Protein AF-0000000068965650 (afdb_homodimer)

Secondary structure (DSSP, 8-state):
----------------EEEEETTT--EEEEGGGEEEEETTTTEEEES--SSEEE-SS-EE--SSTTTT-EEEEEEETTT--EEEEEEEE--GGGGGGBTSEEEETTTEEEEETT-SS-------TT---HHHHHHHHHHHHHHHHHHHHHHHHHHHHHHHHHHTTTTGGG-/----------------EEEEETTT--EEEEGGGEEEEETTTTEEEES--SSEEE-SS-EE--SGGGTT-EEEEEEETTT--EEEEEEEE--GGGGGGBTSEEEETTTEEEEETT--S-------TT---HHHHHHHHHHHHHHHHHHHHHHHHHHHHHHHHHHTTTTSS--

InterPro domains:
  IPR004910 Yippee/Mis18/Cereblon [PF03226] (17-119)
  IPR034752 Mis18 domain [PS51793] (16-113)

Sequence (342 aa):
MGADADGTAEQGADPVVVLSCGQCRAIVADTTSLVGADDRFGLITVRSAVGVAVGAEPQLSSVGYDAISTYQVVACAACNNVIGRQYISTPPHLDLARGMYTFSTKAIQTYTTGSGTPSAPASCRGLLSLGEIREQYERISEIVMILAERIDAVESVVARASDGRGSKTRRMGADADGTAEQGADPVVVLSCGQCRAIVADTTSLVGADDRFGLITVRSAVGVAVGAEPQLSSVGYDAISTYQVVACAACNNVIGRQYISTPPHLDLARGMYTFSTKAIQTYTTGSGTPSAPASCRGLLSLGEIREQYERISEIVMILAERIDAVESVVARASDGRGSKTRR

Solvent-accessible surface area (backbone atoms only — not comparable to full-atom values): 18549 Å² total; per-residue (Å²): 134,77,78,71,72,72,71,72,68,73,81,68,78,78,67,50,39,36,33,17,37,39,58,63,32,48,62,30,37,38,46,75,38,54,73,46,73,39,79,90,78,35,38,40,27,21,67,52,62,17,60,63,40,70,47,88,63,76,40,76,34,81,65,74,96,51,43,77,14,31,27,20,47,24,20,34,58,88,75,60,48,72,30,35,36,32,30,73,44,61,52,80,95,42,52,84,45,48,74,20,43,34,33,33,56,89,36,33,40,60,35,48,54,74,61,59,53,61,48,78,72,63,66,56,65,55,48,51,46,64,66,51,48,47,53,51,47,51,52,48,48,49,50,52,49,52,43,47,52,46,27,51,55,10,42,55,33,30,55,57,35,57,60,63,64,65,65,64,67,78,111,135,75,76,71,72,71,69,71,65,72,82,67,78,79,66,50,36,35,32,18,37,42,61,61,31,48,62,31,37,39,48,74,40,55,74,45,72,40,80,91,78,35,37,40,28,20,66,51,60,17,61,62,40,71,46,90,62,75,41,76,35,82,63,73,95,52,42,79,14,31,27,20,47,23,20,34,59,88,74,59,48,72,30,34,35,31,30,74,43,60,50,78,96,41,52,84,45,47,75,17,43,33,32,33,55,89,35,35,41,64,38,50,56,75,59,57,56,59,51,78,70,66,66,59,64,72,50,49,48,53,65,52,48,47,53,50,46,50,52,48,48,49,50,49,48,51,43,47,50,51,18,50,54,21,36,53,43,18,54,56,35,57,60,62,64,64,67,66,68,79,109

Nearest PDB structures (foldseek):
  5hj0-assembly1_A  TM=9.306E-01  e=1.406E-09  Schizosaccharomyces pombe
  7sfz-assembly2_C  TM=9.104E-01  e=3.287E-09  Homo sapiens
  7sfz-assembly2_D  TM=9.170E-01  e=3.750E-08  Homo sapiens
  7sfz-assembly3_E  TM=9.044E-01  e=1.099E-07  Homo sapiens
  7sfz-assembly1_B  TM=8.737E-01  e=7.827E-08  Homo sapiens

Radius of gyration: 30.87 Å; Cα contacts (8 Å, |Δi|>4): 639; chains: 2; bounding box: 70×121×66 Å

pLDDT: mean 76.78, std 22.33, range [26.42, 98.25]

Organism: Plasmodiophora brassicae (NCBI:txid37360)

Foldseek 3Di:
DPPPPVVVVVPPPFFKKWKAFLQPRHTWDICVQWLDADPVQQKTWGADTPQKDWAPDWDADCDDPFHRWIWTFIARNVPRHTFFTATCGTDPVCVSRHRITMGGNVGIAMDTPPPPDGDPNSPSPPDQDPVRVVVVVVVVVVVVVVVVVVVVVVVVVVVVVVVVVPPPPPD/DPPPCPVVVVPPPFFKKWKAFLQPRHTWDICVQWLDADPVQQKTWGADTPQKDWAPDWDADCDDDFHRWIWTFIARNVPRHGFFTATCGTDPVCVSRHRITMGGNVGIAMDTPPPPDGDPNSPSPPDQPPVRVVVVVVVVVVVVVVVVVVVVVVVVVVVVVVVVVPVPPVD

Structure (mmCIF, N/CA/C/O backbone):
data_AF-0000000068965650-model_v1
#
loop_
_entity.id
_entity.type
_entity.pdbx_description
1 polymer 'Mis18 domain-containing protein'
#
loop_
_atom_site.group_PDB
_atom_site.id
_atom_site.type_symbol
_atom_site.label_atom_id
_atom_site.label_alt_id
_atom_site.label_comp_id
_atom_site.label_asym_id
_atom_site.label_entity_id
_atom_site.label_seq_id
_atom_site.pdbx_PDB_ins_code
_atom_site.Cartn_x
_atom_site.Cartn_y
_atom_site.Cartn_z
_atom_site.occupancy
_atom_site.B_iso_or_equiv
_atom_site.auth_seq_id
_atom_site.auth_comp_id
_atom_site.auth_asym_id
_atom_site.auth_atom_id
_atom_site.pdbx_PDB_model_num
ATOM 1 N N . MET A 1 1 ? -22.281 -36.688 -3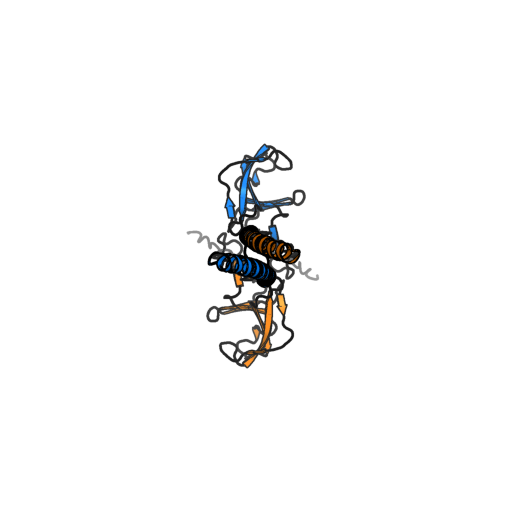6.781 1 26.52 1 MET A N 1
ATOM 2 C CA . MET A 1 1 ? -22.812 -36.375 -35.438 1 26.52 1 MET A CA 1
ATOM 3 C C . MET A 1 1 ? -21.734 -35.719 -34.594 1 26.52 1 MET A C 1
ATOM 5 O O . MET A 1 1 ? -20.797 -36.375 -34.156 1 26.52 1 MET A O 1
ATOM 9 N N . GLY A 1 2 ? -21.312 -34.594 -35.062 1 26.42 2 GLY A N 1
ATOM 10 C CA . GLY A 1 2 ? -20.188 -33.812 -34.562 1 26.42 2 GLY A CA 1
ATOM 11 C C . GLY A 1 2 ? -20.312 -33.406 -33.094 1 26.42 2 GLY A C 1
ATOM 12 O O . GLY A 1 2 ? -21.359 -32.938 -32.688 1 26.42 2 GLY A O 1
ATOM 13 N N . ALA A 1 3 ? -19.656 -34.188 -32.219 1 31.53 3 ALA A N 1
ATOM 14 C CA . ALA A 1 3 ? -19.625 -33.969 -30.781 1 31.53 3 ALA A CA 1
ATOM 15 C C . ALA A 1 3 ? -19.406 -32.5 -30.469 1 31.53 3 ALA A C 1
ATOM 17 O O . ALA A 1 3 ? -18.438 -31.891 -30.938 1 31.53 3 ALA A O 1
ATOM 18 N N . ASP A 1 4 ? -20.5 -31.719 -30.375 1 31.72 4 ASP A N 1
ATOM 19 C CA . ASP A 1 4 ? -20.531 -30.359 -29.812 1 31.72 4 ASP A CA 1
ATOM 20 C C . ASP A 1 4 ? -19.688 -30.266 -28.547 1 31.72 4 ASP A C 1
ATOM 22 O O . ASP A 1 4 ? -19.922 -31 -27.594 1 31.72 4 ASP A O 1
ATOM 26 N N . ALA A 1 5 ? -18.375 -30.25 -28.719 1 32.34 5 ALA A N 1
ATOM 27 C CA . ALA A 1 5 ? -17.5 -29.984 -27.594 1 32.34 5 ALA A CA 1
ATOM 28 C C . ALA A 1 5 ? -18.094 -28.938 -26.656 1 32.34 5 ALA A C 1
ATOM 30 O O . ALA A 1 5 ? -18.312 -27.781 -27.062 1 32.34 5 ALA A O 1
ATOM 31 N N . ASP A 1 6 ? -19.219 -29.328 -25.984 1 34.59 6 ASP A N 1
ATOM 32 C CA . ASP A 1 6 ? -19.703 -28.562 -24.844 1 34.59 6 ASP A CA 1
ATOM 33 C C . ASP A 1 6 ? -18.531 -27.938 -24.078 1 34.59 6 ASP A C 1
ATOM 35 O O . ASP A 1 6 ? -17.734 -28.641 -23.469 1 34.59 6 ASP A O 1
ATOM 39 N N . GLY A 1 7 ? -17.703 -27.141 -24.812 1 34.47 7 GLY A N 1
ATOM 40 C CA . GLY A 1 7 ? -16.688 -26.375 -24.109 1 34.47 7 GLY A CA 1
ATOM 41 C C . GLY A 1 7 ? -17.156 -25.891 -22.75 1 34.47 7 GLY A C 1
ATOM 42 O O . GLY A 1 7 ? -17.984 -24.969 -22.656 1 34.47 7 GLY A O 1
ATOM 43 N N . THR A 1 8 ? -17.609 -26.828 -21.859 1 34.97 8 THR A N 1
ATOM 44 C CA . THR A 1 8 ? -17.828 -26.484 -20.469 1 34.97 8 THR A CA 1
ATOM 45 C C . THR A 1 8 ? -16.891 -25.375 -20.016 1 34.97 8 THR A C 1
ATOM 47 O O . THR A 1 8 ? -15.664 -25.562 -19.984 1 34.97 8 THR A O 1
ATOM 50 N N . ALA A 1 9 ? -17.094 -24.156 -20.547 1 34.62 9 ALA A N 1
ATOM 51 C CA . ALA A 1 9 ? -16.438 -22.984 -19.984 1 34.62 9 ALA A CA 1
ATOM 52 C C . ALA A 1 9 ? -16.234 -23.125 -18.484 1 34.62 9 ALA A C 1
ATOM 54 O O . ALA A 1 9 ? -17.203 -23.359 -17.75 1 34.62 9 ALA A O 1
ATOM 55 N N . GLU A 1 10 ? -15.383 -23.891 -17.984 1 39.16 10 GLU A N 1
ATOM 56 C CA . GLU A 1 10 ? -15.023 -23.938 -16.578 1 39.16 10 GLU A CA 1
ATOM 57 C C . GLU A 1 10 ? -15.375 -22.625 -15.875 1 39.16 10 GLU A C 1
ATOM 59 O O . GLU A 1 10 ? -15.008 -21.547 -16.359 1 39.16 10 GLU A O 1
ATOM 64 N N . GLN A 1 11 ? -16.547 -22.219 -15.516 1 44.16 11 GLN A N 1
ATOM 65 C CA . GLN A 1 11 ? -17.094 -21.094 -14.773 1 44.16 11 GLN A CA 1
ATOM 66 C C . GLN A 1 11 ? -16.094 -20.578 -13.742 1 44.16 11 GLN A C 1
ATOM 68 O O . GLN A 1 11 ? -15.953 -21.156 -12.664 1 44.16 11 GLN A O 1
ATOM 73 N N . GLY A 1 12 ? -14.844 -20.266 -14.031 1 53.56 12 GLY A N 1
ATOM 74 C CA . GLY A 1 12 ? -13.672 -19.859 -13.266 1 53.56 12 GLY A CA 1
ATOM 75 C C . GLY A 1 12 ? -13.984 -18.875 -12.156 1 53.56 12 GLY A C 1
ATOM 76 O O . GLY A 1 12 ? -15 -18.188 -12.211 1 53.56 12 GLY A O 1
ATOM 77 N N . ALA A 1 13 ? -13.781 -19.312 -10.836 1 72.06 13 ALA A N 1
ATOM 78 C CA . ALA A 1 13 ? -14.008 -18.516 -9.633 1 72.06 13 ALA A CA 1
ATOM 79 C C . ALA A 1 13 ? -13.602 -17.062 -9.852 1 72.06 13 ALA A C 1
ATOM 81 O O . ALA A 1 13 ? -12.656 -16.766 -10.586 1 72.06 13 ALA A O 1
ATOM 82 N N . ASP A 1 14 ? -14.609 -16.031 -9.648 1 85.94 14 ASP A N 1
ATOM 83 C CA . ASP A 1 14 ? -14.328 -14.602 -9.711 1 85.94 14 ASP A CA 1
ATOM 84 C C . ASP A 1 14 ? -13 -14.273 -9.031 1 85.94 14 ASP A C 1
ATOM 86 O O . ASP A 1 14 ? -12.688 -14.82 -7.969 1 85.94 14 ASP A O 1
ATOM 90 N N . PRO A 1 15 ? -12.211 -13.555 -9.758 1 92.75 15 PRO A N 1
ATOM 91 C CA . PRO A 1 15 ? -10.945 -13.156 -9.148 1 92.75 15 PRO A CA 1
ATOM 92 C C . PRO A 1 15 ? -11.133 -12.438 -7.809 1 92.75 15 PRO A C 1
ATOM 94 O O . PRO A 1 15 ? -12.156 -11.789 -7.594 1 92.75 15 PRO A O 1
ATOM 97 N N . VAL A 1 16 ? -10.211 -12.625 -6.941 1 95.25 16 VAL A N 1
ATOM 98 C CA . VAL A 1 16 ? -10.219 -11.953 -5.648 1 95.25 16 VAL A CA 1
ATOM 99 C C . VAL A 1 16 ? -9.836 -10.484 -5.824 1 95.25 16 VAL A C 1
ATOM 101 O O . VAL A 1 16 ? -8.906 -10.172 -6.566 1 95.25 16 VAL A O 1
ATOM 104 N N . VAL A 1 17 ? -10.547 -9.602 -5.176 1 95.94 17 VAL A N 1
ATOM 105 C CA . VAL A 1 17 ? -10.242 -8.18 -5.137 1 95.94 17 VAL A CA 1
ATOM 106 C C . VAL A 1 17 ? -9.648 -7.812 -3.777 1 95.94 17 VAL A C 1
ATOM 108 O O . VAL A 1 17 ? -10.227 -8.141 -2.736 1 95.94 17 VAL A O 1
ATOM 111 N N . VAL A 1 18 ? -8.531 -7.168 -3.836 1 96.12 18 VAL A N 1
ATOM 112 C CA . VAL A 1 18 ? -7.852 -6.73 -2.621 1 96.12 18 VAL A CA 1
ATOM 113 C C . VAL A 1 18 ? -8.164 -5.258 -2.357 1 96.12 18 VAL A C 1
ATOM 115 O O . VAL A 1 18 ? -8.188 -4.445 -3.285 1 96.12 18 VAL A O 1
ATOM 118 N N . LEU A 1 19 ? -8.391 -4.941 -1.103 1 95.88 19 LEU A N 1
ATOM 119 C CA . LEU A 1 19 ? -8.719 -3.59 -0.669 1 95.88 19 LEU A CA 1
ATOM 120 C C . LEU A 1 19 ? -7.578 -2.98 0.138 1 95.88 19 LEU A C 1
ATOM 122 O O . LEU A 1 19 ? -7.094 -3.592 1.093 1 95.88 19 LEU A O 1
ATOM 126 N N . SER A 1 20 ? -7.215 -1.783 -0.281 1 94.88 20 SER A N 1
ATOM 127 C CA . SER A 1 20 ? -6.121 -1.092 0.395 1 94.88 20 SER A CA 1
ATOM 128 C C . SER A 1 20 ? -6.523 0.322 0.797 1 94.88 20 SER A C 1
ATOM 130 O O . SER A 1 20 ? -7.352 0.95 0.131 1 94.88 20 SER A O 1
ATOM 132 N N . CYS A 1 21 ? -5.961 0.711 1.902 1 94 21 CYS A N 1
ATOM 133 C CA . CYS A 1 21 ? -6.191 2.074 2.367 1 94 21 CYS A CA 1
ATOM 134 C C . CYS A 1 21 ? -5.832 3.088 1.287 1 94 21 CYS A C 1
ATOM 136 O O . CYS A 1 21 ? -4.758 3.004 0.686 1 94 21 CYS A O 1
ATOM 138 N N . GLY A 1 22 ? -6.707 4.031 1.1 1 91.88 22 GLY A N 1
ATOM 139 C CA . GLY A 1 22 ? -6.496 5.027 0.063 1 91.88 22 GLY A CA 1
ATOM 140 C C . GLY A 1 22 ? -5.367 5.992 0.382 1 91.88 22 GLY A C 1
ATOM 141 O O . GLY A 1 22 ? -4.84 6.656 -0.512 1 91.88 22 GLY A O 1
ATOM 142 N N . GLN A 1 23 ? -5.027 6.047 1.626 1 85.88 23 GLN A N 1
ATOM 143 C CA . GLN A 1 23 ? -4.023 7.02 2.047 1 85.88 23 GLN A CA 1
ATOM 144 C C . GLN A 1 23 ? -2.635 6.387 2.107 1 85.88 23 GLN A C 1
ATOM 146 O O . GLN A 1 23 ? -1.666 6.953 1.596 1 85.88 23 GLN A O 1
ATOM 151 N N . CYS A 1 24 ? -2.514 5.191 2.631 1 84.62 24 CYS A N 1
ATOM 152 C CA . CYS A 1 24 ? -1.184 4.637 2.855 1 84.62 24 CYS A CA 1
ATOM 153 C C . CYS A 1 24 ? -0.995 3.342 2.074 1 84.62 24 CYS A C 1
ATOM 155 O O . CYS A 1 24 ? 0.087 2.752 2.094 1 84.62 24 CYS A O 1
ATOM 157 N N . ARG A 1 25 ? -1.985 2.857 1.53 1 91 25 ARG A N 1
ATOM 158 C CA . ARG A 1 25 ? -1.999 1.706 0.634 1 91 25 ARG A CA 1
ATOM 159 C C . ARG A 1 25 ? -1.849 0.404 1.413 1 91 25 ARG A C 1
ATOM 161 O O . ARG A 1 25 ? -1.651 -0.66 0.822 1 91 25 ARG A O 1
ATOM 168 N N . ALA A 1 26 ? -1.918 0.486 2.715 1 92.06 26 ALA A N 1
ATOM 169 C CA . ALA A 1 26 ? -1.943 -0.761 3.473 1 92.06 26 ALA A CA 1
ATOM 170 C C . ALA A 1 26 ? -3.154 -1.609 3.096 1 92.06 26 ALA A C 1
ATOM 172 O O . ALA A 1 26 ? -4.266 -1.091 2.965 1 92.06 26 ALA A O 1
ATOM 173 N N . ILE A 1 27 ? -2.869 -2.877 2.912 1 94.81 27 ILE A N 1
ATOM 174 C CA . ILE A 1 27 ? -3.977 -3.777 2.609 1 94.81 27 ILE A CA 1
ATOM 175 C C . ILE A 1 27 ? -4.84 -3.969 3.855 1 94.81 27 ILE A C 1
ATOM 177 O O . ILE A 1 27 ? -4.32 -4.199 4.949 1 94.81 27 ILE A O 1
ATOM 181 N N . VAL A 1 28 ? -6.164 -3.947 3.631 1 96.19 28 VAL A N 1
ATOM 182 C CA . VAL A 1 28 ? -7.035 -3.971 4.801 1 96.19 28 VAL A CA 1
ATOM 183 C C . VAL A 1 28 ? -8.016 -5.137 4.695 1 96.19 28 VAL A C 1
ATOM 185 O O . VAL A 1 28 ? -8.602 -5.555 5.695 1 96.19 28 VAL A O 1
ATOM 188 N N . ALA A 1 29 ? -8.258 -5.598 3.512 1 96.94 29 ALA A N 1
ATOM 189 C CA . ALA A 1 29 ? -9.195 -6.707 3.322 1 96.94 29 ALA A CA 1
ATOM 190 C C . ALA A 1 29 ? -9.102 -7.266 1.906 1 96.94 29 ALA A C 1
ATOM 192 O O . ALA A 1 29 ? -8.312 -6.777 1.09 1 96.94 29 ALA A O 1
ATOM 193 N N . ASP A 1 30 ? -9.805 -8.32 1.713 1 96.38 30 ASP A N 1
ATOM 194 C CA . ASP A 1 30 ? -10.023 -8.852 0.37 1 96.38 30 ASP A CA 1
ATOM 195 C C . ASP A 1 30 ? -11.414 -9.484 0.25 1 96.38 30 ASP A C 1
ATOM 197 O O . ASP A 1 30 ? -12.125 -9.617 1.244 1 96.38 30 ASP A O 1
ATOM 201 N N . THR A 1 31 ? -11.797 -9.906 -0.958 1 96.12 31 THR A N 1
ATOM 202 C CA . THR A 1 31 ? -13.172 -10.312 -1.213 1 96.12 31 THR A CA 1
ATOM 203 C C . THR A 1 31 ? -13.336 -11.812 -1.004 1 96.12 31 THR A C 1
ATOM 205 O O . THR A 1 31 ? -14.383 -12.375 -1.334 1 96.12 31 THR A O 1
ATOM 208 N N . THR A 1 32 ? -12.328 -12.477 -0.458 1 94.75 32 THR A N 1
ATOM 209 C CA . THR A 1 32 ? -12.547 -13.867 -0.087 1 94.75 32 THR A CA 1
ATOM 210 C C . THR A 1 32 ? -13.633 -13.984 0.979 1 94.75 32 THR A C 1
ATOM 212 O O . THR A 1 32 ? -14.242 -15.039 1.139 1 94.75 32 THR A O 1
ATOM 215 N N . SER A 1 33 ? -13.891 -12.883 1.679 1 95.12 33 SER A N 1
ATOM 216 C CA . SER A 1 33 ? -14.93 -12.867 2.705 1 95.12 33 SER A CA 1
ATOM 217 C C . SER A 1 33 ? -16.047 -11.883 2.357 1 95.12 33 SER A C 1
ATOM 219 O O . SER A 1 33 ? -16.734 -11.375 3.244 1 95.12 33 SER A O 1
ATOM 221 N N . LEU A 1 34 ? -16.203 -11.656 1.109 1 96.69 34 LEU A N 1
ATOM 222 C CA . LEU A 1 34 ? -17.156 -10.672 0.616 1 96.69 34 LEU A CA 1
ATOM 223 C C . LEU A 1 34 ? -18.578 -11.016 1.074 1 96.69 34 LEU A C 1
ATOM 225 O O . LEU A 1 34 ? -19.016 -12.156 0.937 1 96.69 34 LEU A O 1
ATOM 229 N N . VAL A 1 35 ? -19.188 -10.055 1.654 1 97.44 35 VAL A N 1
ATOM 230 C CA . VAL A 1 35 ? -20.578 -10.18 2.043 1 97.44 35 VAL A CA 1
ATOM 231 C C . VAL A 1 35 ? -21.469 -9.5 1.003 1 97.44 35 VAL A C 1
ATOM 233 O O . VAL A 1 35 ? -22.531 -10.016 0.651 1 97.44 35 VAL A O 1
ATOM 236 N N . GLY A 1 36 ? -20.969 -8.266 0.517 1 96.44 36 GLY A N 1
ATOM 237 C CA . GLY A 1 36 ? -21.719 -7.531 -0.494 1 96.44 36 GLY A CA 1
ATOM 238 C C . GLY A 1 36 ? -21.031 -6.254 -0.936 1 96.44 36 GLY A C 1
ATOM 239 O O . GLY A 1 36 ? -20.094 -5.785 -0.279 1 96.44 36 GLY A O 1
ATOM 240 N N . ALA A 1 37 ? -21.5 -5.832 -2.141 1 94.75 37 ALA A N 1
ATOM 241 C CA . ALA A 1 37 ? -21.047 -4.555 -2.689 1 94.75 37 ALA A CA 1
ATOM 242 C C . ALA A 1 37 ? -22.219 -3.727 -3.191 1 94.75 37 ALA A C 1
ATOM 244 O O . ALA A 1 37 ? -23.156 -4.262 -3.795 1 94.75 37 ALA A O 1
ATOM 245 N N . ASP A 1 38 ? -22.203 -2.484 -2.811 1 92.5 38 ASP A N 1
ATOM 246 C CA . ASP A 1 38 ? -23.219 -1.552 -3.283 1 92.5 38 ASP A CA 1
ATOM 247 C C . ASP A 1 38 ? -22.609 -0.479 -4.18 1 92.5 38 ASP A C 1
ATOM 249 O O . ASP A 1 38 ? -22 0.478 -3.689 1 92.5 38 ASP A O 1
ATOM 253 N N . ASP A 1 39 ? -22.797 -0.555 -5.449 1 92.06 39 ASP A N 1
ATOM 254 C CA . ASP A 1 39 ? -22.188 0.369 -6.41 1 92.06 39 ASP A CA 1
ATOM 255 C C . ASP A 1 39 ? -22.844 1.751 -6.316 1 92.06 39 ASP A C 1
ATOM 257 O O . ASP A 1 39 ? -22.188 2.764 -6.582 1 92.06 39 ASP A O 1
ATOM 261 N N . ARG A 1 40 ? -24.062 1.756 -5.965 1 90.69 40 ARG A N 1
ATOM 262 C CA . ARG A 1 40 ? -24.781 3.018 -5.879 1 90.69 40 ARG A CA 1
ATOM 263 C C . ARG A 1 40 ? -24.219 3.906 -4.777 1 90.69 40 ARG A C 1
ATOM 265 O O . ARG A 1 40 ? -24.016 5.105 -4.98 1 90.69 40 ARG A O 1
ATOM 272 N N . PHE A 1 41 ? -23.828 3.283 -3.627 1 91.5 41 PHE A N 1
ATOM 273 C CA . PHE A 1 41 ? -23.375 4.066 -2.482 1 91.5 41 PHE A CA 1
ATOM 274 C C . PHE A 1 41 ? -21.859 3.938 -2.303 1 91.5 41 PHE A C 1
ATOM 276 O O . PHE A 1 41 ? -21.281 4.59 -1.434 1 91.5 41 PHE A O 1
ATOM 283 N N . GLY A 1 42 ? -21.281 3.174 -3.123 1 94.19 42 GLY A N 1
ATOM 284 C CA . GLY A 1 42 ? -19.844 3.021 -3.066 1 94.19 42 GLY A CA 1
ATOM 285 C C . GLY A 1 42 ? -19.359 2.307 -1.816 1 94.19 42 GLY A C 1
ATOM 286 O O . GLY A 1 42 ? -18.453 2.777 -1.137 1 94.19 42 GLY A O 1
ATOM 287 N N . LEU A 1 43 ? -20.062 1.162 -1.512 1 95.69 43 LEU A N 1
ATOM 288 C CA . LEU A 1 43 ? -19.734 0.424 -0.298 1 95.69 43 LEU A CA 1
ATOM 289 C C . LEU A 1 43 ? -19.359 -1.019 -0.623 1 95.69 43 LEU A C 1
ATOM 291 O O . LEU A 1 43 ? -19.938 -1.628 -1.522 1 95.69 43 LEU A O 1
ATOM 295 N N . ILE A 1 44 ? -18.391 -1.529 0.071 1 97.75 44 ILE A N 1
ATOM 296 C CA . ILE A 1 44 ? -18.016 -2.936 0.035 1 97.75 44 ILE A CA 1
ATOM 297 C C . ILE A 1 44 ? -18.016 -3.508 1.45 1 97.75 44 ILE A C 1
ATOM 299 O O . ILE A 1 44 ? -17.359 -2.973 2.344 1 97.75 44 ILE A O 1
ATOM 303 N N . THR A 1 45 ? -18.766 -4.582 1.661 1 98 45 THR A N 1
ATOM 304 C CA . THR A 1 45 ? -18.891 -5.199 2.979 1 98 45 THR A CA 1
ATOM 305 C C . THR A 1 45 ? -18.219 -6.574 2.99 1 98 45 THR A C 1
ATOM 307 O O . THR A 1 45 ? -18.484 -7.406 2.119 1 98 45 THR A O 1
ATOM 310 N N . VAL A 1 46 ? -17.328 -6.73 3.967 1 97.56 46 VAL A N 1
ATOM 311 C CA . VAL A 1 46 ? -16.609 -7.996 4.113 1 97.56 46 VAL A CA 1
ATOM 312 C C . VAL A 1 46 ? -16.734 -8.492 5.551 1 97.56 46 VAL A C 1
ATOM 314 O O . VAL A 1 46 ? -17.016 -7.715 6.465 1 97.56 46 VAL A O 1
ATOM 317 N N . ARG A 1 47 ? -16.5 -9.719 5.746 1 96.81 47 ARG A N 1
ATOM 318 C CA . ARG A 1 47 ? -16.594 -10.328 7.07 1 96.81 47 ARG A CA 1
ATOM 319 C C . ARG A 1 47 ? -15.289 -10.156 7.844 1 96.81 47 ARG A C 1
ATOM 321 O O . ARG A 1 47 ? -15.297 -10.117 9.078 1 96.81 47 ARG A O 1
ATOM 328 N N . SER A 1 48 ? -14.164 -10.109 7.105 1 95.25 48 SER A N 1
ATOM 329 C CA . SER A 1 48 ? -12.859 -10.102 7.754 1 95.25 48 SER A CA 1
ATOM 330 C C . SER A 1 48 ? -12 -8.945 7.242 1 95.25 48 SER A C 1
ATOM 332 O O . SER A 1 48 ? -12.055 -8.602 6.059 1 95.25 48 SER A O 1
ATOM 334 N N . ALA A 1 49 ? -11.266 -8.336 8.156 1 96.12 49 ALA A N 1
ATOM 335 C CA . ALA A 1 49 ? -10.352 -7.242 7.836 1 96.12 49 ALA A CA 1
ATOM 336 C C . ALA A 1 49 ? -9.039 -7.383 8.594 1 96.12 49 ALA A C 1
ATOM 338 O O . ALA A 1 49 ? -8.977 -8.047 9.625 1 96.12 49 ALA A O 1
ATOM 339 N N . VAL A 1 50 ? -7.988 -6.82 8 1 94.44 50 VAL A N 1
ATOM 340 C CA . VAL A 1 50 ? -6.676 -6.793 8.641 1 94.44 50 VAL A CA 1
ATOM 341 C C . VAL A 1 50 ? -6.168 -5.355 8.719 1 94.44 50 VAL A C 1
ATOM 343 O O . VAL A 1 50 ? -6.504 -4.523 7.875 1 94.44 50 VAL A O 1
ATOM 346 N N . GLY A 1 51 ? -5.375 -5.086 9.719 1 93 51 GLY A N 1
ATOM 347 C CA . GLY A 1 51 ? -4.754 -3.775 9.797 1 93 51 GLY A CA 1
ATOM 348 C C . GLY A 1 51 ? -5.754 -2.652 10 1 93 51 GLY A C 1
ATOM 349 O O . GLY A 1 51 ? -5.586 -1.559 9.453 1 93 51 GLY A O 1
ATOM 350 N N . VAL A 1 52 ? -6.867 -2.947 10.758 1 95.88 52 VAL A N 1
ATOM 351 C CA . VAL A 1 52 ? -7.855 -1.901 11 1 95.88 52 VAL A CA 1
ATOM 352 C C . VAL A 1 52 ? -8.078 -1.741 12.5 1 95.88 52 VAL A C 1
ATOM 354 O O . VAL A 1 52 ? -7.875 -2.684 13.273 1 95.88 52 VAL A O 1
ATOM 357 N N . ALA A 1 53 ? -8.461 -0.507 12.82 1 96.19 53 ALA A N 1
ATOM 358 C CA . ALA A 1 53 ? -8.867 -0.177 14.18 1 96.19 53 ALA A CA 1
ATOM 359 C C . ALA A 1 53 ? -10.336 0.232 14.234 1 96.19 53 ALA A C 1
ATOM 361 O O . ALA A 1 53 ? -10.781 1.08 13.461 1 96.19 53 ALA A O 1
ATOM 362 N N . VAL A 1 54 ? -11.055 -0.378 15.164 1 97.12 54 VAL A N 1
ATOM 363 C CA . VAL A 1 54 ? -12.469 -0.066 15.352 1 97.12 54 VAL A CA 1
ATOM 364 C C . VAL A 1 54 ? -12.641 0.871 16.547 1 97.12 54 VAL A C 1
ATOM 366 O O . VAL A 1 54 ? -12.172 0.575 17.641 1 97.12 54 VAL A O 1
ATOM 369 N N . GLY A 1 55 ? -13.32 1.933 16.172 1 96.44 55 GLY A N 1
ATOM 370 C CA . GLY A 1 55 ? -13.523 2.918 17.219 1 96.44 55 GLY A CA 1
ATOM 371 C C . GLY A 1 55 ? -14.312 2.381 18.391 1 96.44 55 GLY A C 1
ATOM 372 O O . GLY A 1 55 ? -15.172 1.508 18.234 1 96.44 55 GLY A O 1
ATOM 373 N N . ALA A 1 56 ? -14.062 2.928 19.562 1 93.62 56 ALA A N 1
ATOM 374 C CA . ALA A 1 56 ? -14.688 2.463 20.797 1 93.62 56 ALA A CA 1
ATOM 375 C C . ALA A 1 56 ? -16.094 3.047 20.953 1 93.62 56 ALA A C 1
ATOM 377 O O . ALA A 1 56 ? -17 2.377 21.453 1 93.62 56 ALA A O 1
ATOM 378 N N . GLU A 1 57 ? -16.344 4.23 20.438 1 96 57 GLU A N 1
ATOM 379 C CA . GLU A 1 57 ? -17.594 4.941 20.688 1 96 57 GLU A CA 1
ATOM 380 C C . GLU A 1 57 ? -18.547 4.793 19.5 1 96 57 GLU A C 1
ATOM 382 O O . GLU A 1 57 ? -18.219 5.164 18.375 1 96 57 GLU A O 1
ATOM 387 N N . PRO A 1 58 ? -19.766 4.336 19.797 1 96.5 58 PRO A N 1
ATOM 388 C CA . PRO A 1 58 ? -20.766 4.25 18.719 1 96.5 58 PRO A CA 1
ATOM 389 C C . PRO A 1 58 ? -21.25 5.625 18.266 1 96.5 58 PRO A C 1
ATOM 391 O O . PRO A 1 58 ? -21.344 6.555 19.062 1 96.5 58 PRO A O 1
ATOM 394 N N . GLN A 1 59 ? -21.516 5.684 16.938 1 95.94 59 GLN A N 1
ATOM 395 C CA . GLN A 1 59 ? -22.078 6.883 16.312 1 95.94 59 GLN A CA 1
ATOM 396 C C . GLN A 1 59 ? -23.406 6.582 15.625 1 95.94 59 GLN A C 1
ATOM 398 O O . GLN A 1 59 ? -23.625 5.465 15.164 1 95.94 59 GLN A O 1
ATOM 403 N N . LEU A 1 60 ? -24.25 7.57 15.648 1 95.25 60 LEU A N 1
ATOM 404 C CA . LEU A 1 60 ? -25.531 7.473 14.938 1 95.25 60 LEU A CA 1
ATOM 405 C C . LEU A 1 60 ? -25.406 8.055 13.531 1 95.25 60 LEU A C 1
ATOM 407 O O . LEU A 1 60 ? -24.875 9.148 13.352 1 95.25 60 LEU A O 1
ATOM 411 N N . SER A 1 61 ? -25.828 7.23 12.562 1 92.31 61 SER A N 1
ATOM 412 C CA . SER A 1 61 ? -25.875 7.758 11.203 1 92.31 61 SER A CA 1
ATOM 413 C C . SER A 1 61 ? -27.156 8.57 10.977 1 92.31 61 SER A C 1
ATOM 415 O O . SER A 1 61 ? -28.25 8.094 11.242 1 92.31 61 SER A O 1
ATOM 417 N N . SER A 1 62 ? -27 9.805 10.57 1 85.56 62 SER A N 1
ATOM 418 C CA . SER A 1 62 ? -28.172 10.664 10.492 1 85.56 62 SER A CA 1
ATOM 419 C C . SER A 1 62 ? -28.609 10.867 9.047 1 85.56 62 SER A C 1
ATOM 421 O O . SER A 1 62 ? -29.734 11.297 8.781 1 85.56 62 SER A O 1
ATOM 423 N N . VAL A 1 63 ? -27.812 10.523 8.047 1 75.31 63 VAL A N 1
ATOM 424 C CA . VAL A 1 63 ? -28.172 10.852 6.668 1 75.31 63 VAL A CA 1
ATOM 425 C C . VAL A 1 63 ? -27.719 9.734 5.734 1 75.31 63 VAL A C 1
ATOM 427 O O . VAL A 1 63 ? -26.734 9.039 6.016 1 75.31 63 VAL A O 1
ATOM 430 N N . GLY A 1 64 ? -28.625 9.555 4.77 1 81.75 64 GLY A N 1
ATOM 431 C CA . GLY A 1 64 ? -28.188 8.734 3.652 1 81.75 64 GLY A CA 1
ATOM 432 C C . GLY A 1 64 ? -28.672 7.305 3.729 1 81.75 64 GLY A C 1
ATOM 433 O O . GLY A 1 64 ? -29.766 7.043 4.234 1 81.75 64 GLY A O 1
ATOM 434 N N . TYR A 1 65 ? -2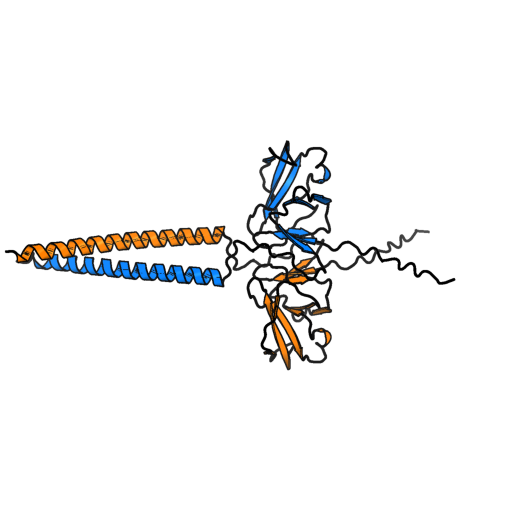7.906 6.375 3.154 1 86.19 65 TYR A N 1
ATOM 435 C CA . TYR A 1 65 ? -28.234 4.977 2.914 1 86.19 65 TYR A CA 1
ATOM 436 C C . TYR A 1 65 ? -28.312 4.203 4.223 1 86.19 65 TYR A C 1
ATOM 438 O O . TYR A 1 65 ? -29.109 3.26 4.348 1 86.19 65 TYR A O 1
ATOM 446 N N . ASP A 1 66 ? -27.641 4.703 5.246 1 92.44 66 ASP A N 1
ATOM 447 C CA . ASP A 1 66 ? -27.625 3.973 6.508 1 92.44 66 ASP A CA 1
ATOM 448 C C . ASP A 1 66 ? -28.203 4.82 7.641 1 92.44 66 ASP A C 1
ATOM 450 O O . ASP A 1 66 ? -27.812 4.676 8.797 1 92.44 66 ASP A O 1
ATOM 454 N N . ALA A 1 67 ? -29.188 5.668 7.23 1 90.06 67 ALA A N 1
ATOM 455 C CA . ALA A 1 67 ? -29.828 6.504 8.242 1 90.06 67 ALA A CA 1
ATOM 456 C C . ALA A 1 67 ? -30.453 5.645 9.344 1 90.06 67 ALA A C 1
ATOM 458 O O . ALA A 1 67 ? -31.016 4.586 9.07 1 90.06 67 ALA A O 1
ATOM 459 N N . ILE A 1 68 ? -30.281 6.113 10.617 1 90.19 68 ILE A N 1
ATOM 460 C CA . ILE A 1 68 ? -30.828 5.547 11.852 1 90.19 68 ILE A CA 1
ATOM 461 C C . ILE A 1 68 ? -29.969 4.363 12.289 1 90.19 68 ILE A C 1
ATOM 463 O O . ILE A 1 68 ? -30.281 3.701 13.281 1 90.19 68 ILE A O 1
ATOM 467 N N . SER A 1 69 ? -28.953 4.043 11.531 1 95.38 69 SER A N 1
ATOM 468 C CA . SER A 1 69 ? -28.031 3.006 11.984 1 95.38 69 SER A CA 1
ATOM 469 C C . SER A 1 69 ? -27.062 3.549 13.023 1 95.38 69 SER A C 1
ATOM 471 O O . SER A 1 69 ? -26.797 4.754 13.078 1 95.38 69 SER A O 1
ATOM 473 N N . THR A 1 70 ? -26.609 2.66 13.922 1 97.25 70 THR A N 1
ATOM 474 C CA . THR A 1 70 ? -25.484 2.936 14.812 1 97.25 70 THR A CA 1
ATOM 475 C C . THR A 1 70 ? -24.25 2.164 14.375 1 97.25 70 THR A C 1
ATOM 477 O O . THR A 1 70 ? -24.344 1.003 13.969 1 97.25 70 THR A O 1
ATOM 480 N N . TYR A 1 71 ? -23.141 2.875 14.406 1 97.56 71 TYR A N 1
ATOM 481 C CA . TYR A 1 71 ? -21.938 2.232 13.922 1 97.56 71 TYR A CA 1
ATOM 482 C C . TYR A 1 71 ? -20.703 2.715 14.688 1 97.56 71 TYR A C 1
ATOM 484 O O . TYR A 1 71 ? -20.781 3.689 15.445 1 97.56 71 TYR A O 1
ATOM 492 N N . GLN A 1 72 ? -19.672 1.941 14.578 1 98.12 72 GLN A N 1
ATOM 493 C CA . GLN A 1 72 ? -18.328 2.35 15 1 98.12 72 GLN A CA 1
ATOM 494 C C . GLN A 1 72 ? -17.453 2.674 13.797 1 98.12 72 GLN A C 1
ATOM 496 O O . GLN A 1 72 ? -17.516 1.996 12.773 1 98.12 72 GLN A O 1
ATOM 501 N N . VAL A 1 73 ? -16.625 3.615 13.945 1 97.81 73 VAL A N 1
ATOM 502 C CA . VAL A 1 73 ? -15.711 4.035 12.883 1 97.81 73 VAL A CA 1
ATOM 503 C C . VAL A 1 73 ? -14.617 2.986 12.695 1 97.81 73 VAL A C 1
ATOM 505 O O . VAL A 1 73 ? -14.078 2.453 13.672 1 97.81 73 VAL A O 1
ATOM 508 N N . VAL A 1 74 ? -14.344 2.721 11.492 1 98 74 VAL A N 1
ATOM 509 C CA . VAL A 1 74 ? -13.227 1.847 11.148 1 98 74 VAL A CA 1
ATOM 510 C C . VAL A 1 74 ? -12.117 2.664 10.492 1 98 74 VAL A C 1
ATOM 512 O O . VAL A 1 74 ? -12.328 3.289 9.445 1 98 74 VAL A O 1
ATOM 515 N N . ALA A 1 75 ? -10.969 2.596 11.109 1 96.94 75 ALA A N 1
ATOM 516 C CA . ALA A 1 75 ? -9.828 3.354 10.609 1 96.94 75 ALA A CA 1
ATOM 517 C C . ALA A 1 75 ? -8.664 2.428 10.258 1 96.94 75 ALA A C 1
ATOM 519 O O . ALA A 1 75 ? -8.547 1.334 10.82 1 96.94 75 ALA A O 1
ATOM 520 N N . CYS A 1 76 ? -7.926 2.852 9.258 1 93.56 76 CYS A N 1
ATOM 521 C CA . CYS A 1 76 ? -6.676 2.17 8.945 1 93.56 76 CYS A CA 1
ATOM 522 C C . CYS A 1 76 ? -5.707 2.232 10.117 1 93.56 76 CYS A C 1
ATOM 524 O O . CYS A 1 76 ? -5.441 3.309 10.656 1 93.56 76 CYS A O 1
ATOM 526 N N . ALA A 1 77 ? -5.172 1.138 10.5 1 92.5 77 ALA A N 1
ATOM 527 C CA . ALA A 1 77 ? -4.32 1.084 11.688 1 92.5 77 ALA A CA 1
ATOM 528 C C . ALA A 1 77 ? -2.967 1.735 11.422 1 92.5 77 ALA A C 1
ATOM 530 O O . ALA A 1 77 ? -2.312 2.221 12.344 1 92.5 77 ALA A O 1
ATOM 531 N N . ALA A 1 78 ? -2.594 1.752 10.148 1 84.94 78 ALA A N 1
ATOM 532 C CA . ALA A 1 78 ? -1.259 2.23 9.797 1 84.94 78 ALA A CA 1
ATOM 533 C C . ALA A 1 78 ? -1.216 3.754 9.75 1 84.94 78 ALA A C 1
ATOM 535 O O . ALA A 1 78 ? -0.172 4.359 10 1 84.94 78 ALA A O 1
ATOM 536 N N . CYS A 1 79 ? -2.387 4.332 9.43 1 84 79 CYS A N 1
ATOM 537 C CA . CYS A 1 79 ? -2.301 5.77 9.203 1 84 79 CYS A CA 1
ATOM 538 C C . CYS A 1 79 ? -3.49 6.496 9.828 1 84 79 CYS A C 1
ATOM 540 O O . CYS A 1 79 ? -3.6 7.719 9.719 1 84 79 CYS A O 1
ATOM 542 N N . ASN A 1 80 ? -4.418 5.867 10.32 1 88.19 80 ASN A N 1
ATOM 543 C CA . ASN A 1 80 ? -5.566 6.367 11.07 1 88.19 80 ASN A CA 1
ATOM 544 C C . ASN A 1 80 ? -6.621 6.965 10.148 1 88.19 80 ASN A C 1
ATOM 546 O O . ASN A 1 80 ? -7.594 7.559 10.609 1 88.19 80 ASN A O 1
ATOM 550 N N . ASN A 1 81 ? -6.414 6.766 8.867 1 91.44 81 ASN A N 1
ATOM 551 C CA . ASN A 1 81 ? -7.43 7.195 7.914 1 91.44 81 ASN A CA 1
ATOM 552 C C . ASN A 1 81 ? -8.75 6.457 8.133 1 91.44 81 ASN A C 1
ATOM 554 O O . ASN A 1 81 ? -8.766 5.23 8.266 1 91.44 81 ASN A O 1
ATOM 558 N N . VAL A 1 82 ? -9.844 7.238 8.211 1 96.19 82 VAL A N 1
ATOM 559 C CA . VAL A 1 82 ? -11.148 6.605 8.328 1 96.19 82 VAL A CA 1
ATOM 560 C C . VAL A 1 82 ? -11.539 5.969 7 1 96.19 82 VAL A C 1
ATOM 562 O O . VAL A 1 82 ? -11.672 6.66 5.988 1 96.19 82 VAL A O 1
ATOM 565 N N . ILE A 1 83 ? -11.82 4.656 7.047 1 97.69 83 ILE A N 1
ATOM 566 C CA . ILE A 1 83 ? -12 3.992 5.762 1 97.69 83 ILE A CA 1
ATOM 567 C C . ILE A 1 83 ? -13.352 3.281 5.734 1 97.69 83 ILE A C 1
ATOM 569 O O . ILE A 1 83 ? -13.789 2.793 4.688 1 97.69 83 ILE A O 1
ATOM 573 N N . GLY A 1 84 ? -13.984 3.219 6.918 1 97.88 84 GLY A N 1
ATOM 574 C CA . GLY A 1 84 ? -15.258 2.52 6.879 1 97.88 84 GLY A CA 1
ATOM 575 C C . GLY A 1 84 ? -15.984 2.527 8.211 1 97.88 84 GLY A C 1
ATOM 576 O O . GLY A 1 84 ? -15.758 3.412 9.039 1 97.88 84 GLY A O 1
ATOM 577 N N . ARG A 1 85 ? -17 1.531 8.227 1 97.69 85 ARG A N 1
ATOM 578 C CA . ARG A 1 85 ? -17.875 1.407 9.391 1 97.69 85 ARG A CA 1
ATOM 579 C C . ARG A 1 85 ? -18.094 -0.056 9.758 1 97.69 85 ARG A C 1
ATOM 581 O O . ARG A 1 85 ? -18.062 -0.93 8.891 1 97.69 85 ARG A O 1
ATOM 588 N N . GLN A 1 86 ? -18.219 -0.241 11 1 98.19 86 GLN A N 1
ATOM 589 C CA . GLN A 1 86 ? -18.797 -1.482 11.5 1 98.19 86 GLN A CA 1
ATOM 590 C C . GLN A 1 86 ? -20.125 -1.227 12.188 1 98.19 86 GLN A C 1
ATOM 592 O O . GLN A 1 86 ? -20.188 -0.599 13.25 1 98.19 86 GLN A O 1
ATOM 597 N N . TYR A 1 87 ? -21.203 -1.725 11.664 1 97.19 87 TYR A N 1
ATOM 598 C CA . TYR A 1 87 ? -22.531 -1.41 12.148 1 97.19 87 TYR A CA 1
ATOM 599 C C . TYR A 1 87 ? -22.875 -2.23 13.383 1 97.19 87 TYR A C 1
ATOM 601 O O . TYR A 1 87 ? -22.547 -3.416 13.461 1 97.19 87 TYR A O 1
ATOM 609 N N . ILE A 1 88 ? -23.453 -1.562 14.297 1 97.56 88 ILE A N 1
ATOM 610 C CA . ILE A 1 88 ? -23.953 -2.18 15.523 1 97.56 88 ILE A CA 1
ATOM 611 C C . ILE A 1 88 ? -25.453 -2.467 15.391 1 97.56 88 ILE A C 1
ATOM 613 O O . ILE A 1 88 ? -25.891 -3.586 15.648 1 97.56 88 ILE A O 1
ATOM 617 N N . SER A 1 89 ? -26.188 -1.512 14.961 1 96.62 89 SER A N 1
ATOM 618 C CA . SER A 1 89 ? -27.609 -1.648 14.664 1 96.62 89 SER A CA 1
ATOM 619 C C . SER A 1 89 ? -27.938 -1.107 13.273 1 96.62 89 SER A C 1
ATOM 621 O O . SER A 1 89 ? -27.359 -0.11 12.836 1 96.62 89 SER A O 1
ATOM 623 N N . THR A 1 90 ? -28.812 -1.771 12.586 1 95.62 90 THR A N 1
ATOM 624 C CA . THR A 1 90 ? -29.078 -1.426 11.188 1 95.62 90 THR A CA 1
ATOM 625 C C . THR A 1 90 ? -30.562 -1.536 10.875 1 95.62 90 THR A C 1
ATOM 627 O O . THR A 1 90 ? -31.297 -2.277 11.547 1 95.62 90 THR A O 1
ATOM 630 N N . PRO A 1 91 ? -31.062 -0.69 9.883 1 93.5 91 PRO A N 1
ATOM 631 C CA . PRO A 1 91 ? -32.344 -1.052 9.281 1 93.5 91 PRO A CA 1
ATOM 632 C C . PRO A 1 91 ? -32.312 -2.408 8.586 1 93.5 91 PRO A C 1
ATOM 634 O O . PRO A 1 91 ? -31.25 -2.979 8.391 1 93.5 91 PRO A O 1
ATOM 637 N N . PRO A 1 92 ? -33.438 -2.947 8.164 1 93.38 92 PRO A N 1
ATOM 638 C CA . PRO A 1 92 ? -33.531 -4.309 7.625 1 93.38 92 PRO A CA 1
ATOM 639 C C . PRO A 1 92 ? -32.688 -4.492 6.363 1 93.38 92 PRO A C 1
ATOM 641 O O . PRO A 1 92 ? -32.062 -5.539 6.18 1 93.38 92 PRO A O 1
ATOM 644 N N . HIS A 1 93 ? -32.594 -3.52 5.457 1 91.06 93 HIS A N 1
ATOM 645 C CA . HIS A 1 93 ? -31.906 -3.676 4.184 1 91.06 93 HIS A CA 1
ATOM 646 C C . HIS A 1 93 ? -30.391 -3.76 4.387 1 91.06 93 HIS A C 1
ATOM 648 O O . HIS A 1 93 ? -29.656 -4.141 3.473 1 91.06 93 HIS A O 1
ATOM 654 N N . LEU A 1 94 ? -29.891 -3.49 5.613 1 94.38 94 LEU A N 1
ATOM 655 C CA . LEU A 1 94 ? -28.469 -3.549 5.934 1 94.38 94 LEU A CA 1
ATOM 656 C C . LEU A 1 94 ? -28.188 -4.641 6.957 1 94.38 94 LEU A C 1
ATOM 658 O O . LEU A 1 94 ? -27.094 -4.676 7.551 1 94.38 94 LEU A O 1
ATOM 662 N N . ASP A 1 95 ? -29.062 -5.539 7.113 1 95.19 95 ASP A N 1
ATOM 663 C CA . ASP A 1 95 ? -28.922 -6.598 8.109 1 95.19 95 ASP A CA 1
ATOM 664 C C . ASP A 1 95 ? -27.625 -7.387 7.887 1 95.19 95 ASP A C 1
ATOM 666 O O . ASP A 1 95 ? -26.938 -7.742 8.852 1 95.19 95 ASP A O 1
ATOM 670 N N . LEU A 1 96 ? -27.312 -7.641 6.656 1 95.62 96 LEU A N 1
ATOM 671 C CA . LEU A 1 96 ? -26.172 -8.477 6.344 1 95.62 96 LEU A CA 1
ATOM 672 C C . LEU A 1 96 ? -24.859 -7.766 6.699 1 95.62 96 LEU A C 1
ATOM 674 O O . LEU A 1 96 ? -23.828 -8.414 6.906 1 95.62 96 LEU A O 1
ATOM 678 N N . ALA A 1 97 ? -24.938 -6.484 6.785 1 96.38 97 ALA A N 1
ATOM 679 C CA . ALA A 1 97 ? -23.734 -5.703 7.047 1 96.38 97 ALA A CA 1
ATOM 680 C C . ALA A 1 97 ? -23.469 -5.586 8.547 1 96.38 97 ALA A C 1
ATOM 682 O O . ALA A 1 97 ? -22.391 -5.16 8.969 1 96.38 97 ALA A O 1
ATOM 683 N N . ARG A 1 98 ? -24.453 -5.953 9.352 1 97.06 98 ARG A N 1
ATOM 684 C CA . ARG A 1 98 ? -24.297 -5.809 10.797 1 97.06 98 ARG A CA 1
ATOM 685 C C . ARG A 1 98 ? -23.156 -6.672 11.32 1 97.06 98 ARG A C 1
ATOM 687 O O . ARG A 1 98 ? -23.062 -7.855 10.992 1 97.06 98 ARG A O 1
ATOM 694 N N . GLY A 1 99 ? -22.266 -6.074 12.055 1 96.94 99 GLY A N 1
ATOM 695 C CA . GLY A 1 99 ? -21.141 -6.797 12.625 1 96.94 99 GLY A CA 1
ATOM 696 C C . GLY A 1 99 ? -20.031 -7.051 11.625 1 96.94 99 GLY A C 1
ATOM 697 O O . GLY A 1 99 ? -19.016 -7.652 11.969 1 96.94 99 GLY A O 1
ATOM 698 N N . MET A 1 100 ? -20.234 -6.574 10.383 1 97.88 100 MET A N 1
ATOM 699 C CA . MET A 1 100 ? -19.234 -6.727 9.328 1 97.88 100 MET A CA 1
ATOM 700 C C . MET A 1 100 ? -18.438 -5.438 9.133 1 97.88 100 MET A C 1
ATOM 702 O O . MET A 1 100 ? -18.719 -4.434 9.797 1 97.88 100 MET A O 1
ATOM 706 N N . TYR A 1 101 ? -17.469 -5.492 8.336 1 97.81 101 TYR A N 1
ATOM 707 C CA . TYR A 1 101 ? -16.703 -4.309 7.957 1 97.81 101 TYR A CA 1
ATOM 708 C C . TYR A 1 101 ? -17.188 -3.764 6.617 1 97.81 101 TYR A C 1
ATOM 710 O O . TYR A 1 101 ? -17.125 -4.457 5.598 1 97.81 101 TYR A O 1
ATOM 718 N N . THR A 1 102 ? -17.656 -2.576 6.676 1 97.81 102 THR A N 1
ATOM 719 C CA . THR A 1 102 ? -18.109 -1.915 5.457 1 97.81 102 THR A CA 1
ATOM 720 C C . THR A 1 102 ? -17.188 -0.758 5.094 1 97.81 102 THR A C 1
ATOM 722 O O . THR A 1 102 ? -17.094 0.227 5.828 1 97.81 102 THR A O 1
ATOM 725 N N . PHE A 1 103 ? -16.531 -0.891 3.92 1 98 103 PHE A N 1
ATOM 726 C CA . PHE A 1 103 ? -15.57 0.106 3.471 1 98 103 PHE A CA 1
ATOM 727 C C . PHE A 1 103 ? -16.188 1.007 2.402 1 98 103 PHE A C 1
ATOM 729 O O . PHE A 1 103 ? -16.984 0.552 1.582 1 98 103 PHE A O 1
ATOM 736 N N . SER A 1 104 ? -15.766 2.252 2.445 1 96.38 104 SER A N 1
ATOM 737 C CA . SER A 1 104 ? -16.125 3.195 1.39 1 96.38 104 SER A CA 1
ATOM 738 C C . SER A 1 104 ? -15.133 3.121 0.229 1 96.38 104 SER A C 1
ATOM 740 O O . SER A 1 104 ? -13.922 3.256 0.425 1 96.38 104 SER A O 1
ATOM 742 N N . THR A 1 105 ? -15.617 3.049 -0.962 1 95.81 105 THR A N 1
ATOM 743 C CA . THR A 1 105 ? -14.75 2.957 -2.135 1 95.81 105 THR A CA 1
ATOM 744 C C . THR A 1 105 ? -14.016 4.273 -2.367 1 95.81 105 THR A C 1
ATOM 746 O O . THR A 1 105 ? -13.023 4.312 -3.098 1 95.81 105 THR A O 1
ATOM 749 N N . LYS A 1 106 ? -14.5 5.324 -1.743 1 93.62 106 LYS A N 1
ATOM 750 C CA . LYS A 1 106 ? -13.828 6.617 -1.858 1 93.62 106 LYS A CA 1
ATOM 751 C C . LYS A 1 106 ? -12.594 6.68 -0.967 1 93.62 106 LYS A C 1
ATOM 753 O O . LYS A 1 106 ? -11.711 7.512 -1.179 1 93.62 106 LYS A O 1
ATOM 758 N N . ALA A 1 107 ? -12.57 5.781 0.037 1 95.19 107 ALA A N 1
ATOM 759 C CA . ALA A 1 107 ? -11.492 5.855 1.023 1 95.19 107 ALA A CA 1
ATOM 760 C C . ALA A 1 107 ? -10.5 4.715 0.834 1 95.19 107 ALA A C 1
ATOM 762 O O . ALA A 1 107 ? -9.516 4.609 1.572 1 95.19 107 ALA A O 1
ATOM 763 N N . ILE A 1 108 ? -10.773 3.771 -0.131 1 96.12 108 ILE A N 1
ATOM 764 C CA . ILE A 1 108 ? -9.883 2.641 -0.351 1 96.12 108 ILE A CA 1
ATOM 765 C C . ILE A 1 108 ? -9.531 2.537 -1.834 1 96.12 108 ILE A C 1
ATOM 767 O O . ILE A 1 108 ? -10.18 3.17 -2.674 1 96.12 108 ILE A O 1
ATOM 771 N N . GLN A 1 109 ? -8.516 1.758 -2.107 1 93.69 109 GLN A N 1
ATOM 772 C CA . GLN A 1 109 ? -8.156 1.321 -3.453 1 93.69 109 GLN A CA 1
ATOM 773 C C . GLN A 1 109 ? -8.383 -0.178 -3.623 1 93.69 109 GLN A C 1
ATOM 775 O O . GLN A 1 109 ? -8.305 -0.937 -2.654 1 93.69 109 GLN A O 1
ATOM 780 N N . THR A 1 110 ? -8.672 -0.541 -4.848 1 94.69 110 THR A N 1
ATOM 781 C CA . THR A 1 110 ? -8.898 -1.958 -5.109 1 94.69 110 THR A CA 1
ATOM 782 C C . THR A 1 110 ? -7.875 -2.49 -6.109 1 94.69 110 THR A C 1
ATOM 784 O O . THR A 1 110 ? -7.359 -1.737 -6.938 1 94.69 110 THR A O 1
ATOM 787 N N . TYR A 1 111 ? -7.516 -3.729 -5.973 1 94.5 111 TYR A N 1
ATOM 788 C CA . TYR A 1 111 ? -6.676 -4.504 -6.879 1 94.5 111 TYR A CA 1
ATOM 789 C C . TYR A 1 111 ? -7.289 -5.867 -7.164 1 94.5 111 TYR A C 1
ATOM 791 O O . TYR A 1 111 ? -7.578 -6.629 -6.238 1 94.5 111 TYR A O 1
ATOM 799 N N . THR A 1 112 ? -7.527 -6.105 -8.445 1 94.88 112 THR A N 1
ATOM 800 C CA . THR A 1 112 ? -8.062 -7.398 -8.844 1 94.88 112 THR A CA 1
ATOM 801 C C . THR A 1 112 ? -6.941 -8.367 -9.203 1 94.88 112 THR A C 1
ATOM 803 O O . THR A 1 112 ? -6.172 -8.109 -10.133 1 94.88 112 THR A O 1
ATOM 806 N N . THR A 1 113 ? -6.898 -9.469 -8.508 1 94.44 113 THR A N 1
ATOM 807 C CA . THR A 1 113 ? -5.836 -10.438 -8.758 1 94.44 113 THR A CA 1
ATOM 808 C C . THR A 1 113 ? -5.922 -10.977 -10.18 1 94.44 113 THR A C 1
ATOM 810 O O . THR A 1 113 ? -7.016 -11.211 -10.695 1 94.44 113 THR A O 1
ATOM 813 N N . GLY A 1 114 ? -4.723 -11.078 -10.812 1 92.81 114 GLY A N 1
ATOM 814 C CA . GLY A 1 114 ? -4.648 -11.641 -12.148 1 92.81 114 GLY A CA 1
ATOM 815 C C . GLY A 1 114 ? -4.945 -10.633 -13.242 1 92.81 114 GLY A C 1
ATOM 816 O O . GLY A 1 114 ? -4.855 -10.953 -14.43 1 92.81 114 GLY A O 1
ATOM 817 N N . SER A 1 115 ? -5.402 -9.461 -12.922 1 84.81 115 SER A N 1
ATOM 818 C CA . SER A 1 115 ? -5.812 -8.492 -13.93 1 84.81 115 SER A CA 1
ATOM 819 C C . SER A 1 115 ? -4.609 -7.773 -14.523 1 84.81 115 SER A C 1
ATOM 821 O O . SER A 1 115 ? -4.695 -7.207 -15.617 1 84.81 115 SER A O 1
ATOM 823 N N . GLY A 1 116 ? -3.363 -7.895 -14.078 1 74.31 116 GLY A N 1
ATOM 824 C CA . GLY A 1 116 ? -2.188 -7.195 -14.57 1 74.31 116 GLY A CA 1
ATOM 825 C C . GLY A 1 116 ? -2.309 -5.684 -14.477 1 74.31 116 GLY A C 1
ATOM 826 O O . GLY A 1 116 ? -1.344 -4.961 -14.727 1 74.31 116 GLY A O 1
ATOM 827 N N . THR A 1 117 ? -3.453 -5.027 -14.43 1 63.66 117 THR A N 1
ATOM 828 C CA . THR A 1 117 ? -3.604 -3.576 -14.391 1 63.66 117 THR A CA 1
ATOM 829 C C . THR A 1 117 ? -3.957 -3.105 -12.984 1 63.66 117 THR A C 1
ATOM 831 O O . THR A 1 117 ? -4.855 -3.656 -12.344 1 63.66 117 THR A O 1
ATOM 834 N N . PRO A 1 118 ? -2.906 -2.43 -12.344 1 56.94 118 PRO A N 1
ATOM 835 C CA . PRO A 1 118 ? -3.393 -1.863 -11.086 1 56.94 118 PRO A CA 1
ATOM 836 C C . PRO A 1 118 ? -4.523 -0.857 -11.289 1 56.94 118 PRO A C 1
ATOM 838 O O . PRO A 1 118 ? -4.621 -0.239 -12.352 1 56.94 118 PRO A O 1
ATOM 841 N N . SER A 1 119 ? -5.602 -1.026 -10.766 1 52.06 119 SER A N 1
ATOM 842 C CA . SER A 1 119 ? -6.551 0.082 -10.828 1 52.06 119 SER A CA 1
ATOM 843 C C . SER A 1 119 ? -5.859 1.416 -10.562 1 52.06 119 SER A C 1
ATOM 845 O O . SER A 1 119 ? -4.801 1.459 -9.938 1 52.06 119 SER A O 1
ATOM 847 N N . ALA A 1 120 ? -6.215 2.578 -11.32 1 48.38 120 ALA A N 1
ATOM 848 C CA . ALA A 1 120 ? -5.613 3.906 -11.227 1 48.38 120 ALA A CA 1
ATOM 849 C C . ALA A 1 120 ? -5.191 4.219 -9.789 1 48.38 120 ALA A C 1
ATOM 851 O O . ALA A 1 120 ? -5.949 3.973 -8.852 1 48.38 120 ALA A O 1
ATOM 852 N N . PRO A 1 121 ? -3.893 4.141 -9.695 1 43.94 121 PRO A N 1
ATOM 853 C CA . PRO A 1 121 ? -3.439 4.531 -8.359 1 43.94 121 PRO A CA 1
ATOM 854 C C . PRO A 1 121 ? -4.211 5.727 -7.805 1 43.94 121 PRO A C 1
ATOM 856 O O . PRO A 1 121 ? -4.453 6.699 -8.523 1 43.94 121 PRO A O 1
ATOM 859 N N . ALA A 1 122 ? -5.137 5.621 -7.055 1 41.5 122 ALA A N 1
ATOM 860 C CA . ALA A 1 122 ? -5.504 6.855 -6.367 1 41.5 122 ALA A CA 1
ATOM 861 C C . ALA A 1 122 ? -4.266 7.652 -5.969 1 41.5 122 ALA A C 1
ATOM 863 O O . ALA A 1 122 ? -3.213 7.074 -5.688 1 41.5 122 ALA A O 1
ATOM 864 N N . SER A 1 123 ? -3.975 8.719 -6.609 1 41.78 123 SER A N 1
ATOM 865 C CA . SER A 1 123 ? -2.875 9.617 -6.281 1 41.78 123 SER A CA 1
ATOM 866 C C . SER A 1 123 ? -2.48 9.5 -4.812 1 41.78 123 SER A C 1
ATOM 868 O O . SER A 1 123 ? -3.34 9.508 -3.93 1 41.78 123 SER A O 1
ATOM 870 N N . CYS A 1 124 ? -1.729 8.477 -4.469 1 42.88 124 CYS A N 1
ATOM 871 C CA . CYS A 1 124 ? -1.21 8.578 -3.109 1 42.88 124 CYS A CA 1
ATOM 872 C C . CYS A 1 124 ? -1.124 10.039 -2.668 1 42.88 124 CYS A C 1
ATOM 874 O O . CYS A 1 124 ? -0.057 10.648 -2.736 1 42.88 124 CYS A O 1
ATOM 876 N N . ARG A 1 125 ? -2.016 10.703 -2.865 1 36.69 125 ARG A N 1
ATOM 877 C CA . ARG A 1 125 ? -2.307 12.023 -2.318 1 36.69 125 ARG A CA 1
ATOM 878 C C . ARG A 1 125 ? -2.221 12.023 -0.796 1 36.69 125 ARG A C 1
ATOM 880 O O . ARG A 1 125 ? -2.92 11.25 -0.134 1 36.69 125 ARG A O 1
ATOM 887 N N . GLY A 1 126 ? -0.728 12.367 -0.363 1 42.19 126 GLY A N 1
ATOM 888 C CA . GLY A 1 126 ? -0.407 12.695 1.017 1 42.19 126 GLY A CA 1
ATOM 889 C C . GLY A 1 126 ? 0.914 12.109 1.479 1 42.19 126 GLY A C 1
ATOM 890 O O . GLY A 1 126 ? 1.399 12.438 2.562 1 42.19 126 GLY A O 1
ATOM 891 N N . LEU A 1 127 ? 1.275 10.93 0.829 1 47.22 127 LEU A N 1
ATOM 892 C CA . LEU A 1 127 ? 2.578 10.469 1.303 1 47.22 127 LEU A CA 1
ATOM 893 C C . LEU A 1 127 ? 3.705 11.141 0.52 1 47.22 127 LEU A C 1
ATOM 895 O O . LEU A 1 127 ? 3.686 11.148 -0.713 1 47.22 127 LEU A O 1
ATOM 899 N N . LEU A 1 128 ? 4.258 12.047 0.993 1 47 128 LEU A N 1
ATOM 900 C CA . LEU A 1 128 ? 5.438 12.641 0.368 1 47 128 LEU A CA 1
ATOM 901 C C . LEU A 1 128 ? 6.551 11.602 0.226 1 47 128 LEU A C 1
ATOM 903 O O . LEU A 1 128 ? 6.789 10.812 1.141 1 47 128 LEU A O 1
ATOM 907 N N . SER A 1 129 ? 7.027 11.383 -0.913 1 49.5 129 SER A N 1
ATOM 908 C CA . SER A 1 129 ? 8.219 10.57 -1.125 1 49.5 129 SER A CA 1
ATOM 909 C C . SER A 1 129 ? 9.406 11.109 -0.329 1 49.5 129 SER A C 1
ATOM 911 O O . SER A 1 129 ? 9.414 12.273 0.074 1 49.5 129 SER A O 1
ATOM 913 N N . LEU A 1 130 ? 10.367 10.219 -0.039 1 49.22 130 LEU A N 1
ATOM 914 C CA . LEU A 1 130 ? 11.609 10.664 0.589 1 49.22 130 LEU A CA 1
ATOM 915 C C . LEU A 1 130 ? 12.258 11.789 -0.22 1 49.22 130 LEU A C 1
ATOM 917 O O . LEU A 1 130 ? 12.805 12.734 0.351 1 49.22 130 LEU A O 1
ATOM 921 N N . GLY A 1 131 ? 12.133 11.609 -1.45 1 50.81 131 GLY A N 1
ATOM 922 C CA . GLY A 1 131 ? 12.648 12.68 -2.291 1 50.81 131 GLY A CA 1
ATOM 923 C C . GLY A 1 131 ? 11.914 13.992 -2.094 1 50.81 131 GLY A C 1
ATOM 924 O O . GLY A 1 131 ? 12.547 15.047 -1.954 1 50.81 131 GLY A O 1
ATOM 925 N N . GLU A 1 132 ? 10.648 13.797 -1.981 1 55.12 132 GLU A N 1
ATOM 926 C CA . GLU A 1 132 ? 9.859 15.008 -1.761 1 55.12 132 GLU A CA 1
ATOM 927 C C . GLU A 1 132 ? 10.109 15.586 -0.37 1 55.12 132 GLU A C 1
ATOM 929 O O . GLU A 1 132 ? 10.211 16.797 -0.205 1 55.12 132 GLU A O 1
ATOM 934 N N . ILE A 1 133 ? 10.273 14.805 0.53 1 53.72 133 ILE A N 1
ATOM 935 C CA . ILE A 1 133 ? 10.586 15.211 1.895 1 53.72 133 ILE A CA 1
ATOM 936 C C . ILE A 1 133 ? 11.961 15.883 1.926 1 53.72 133 ILE A C 1
ATOM 938 O O . ILE A 1 133 ? 12.125 16.938 2.545 1 53.72 133 ILE A O 1
ATOM 942 N N . ARG A 1 134 ? 12.867 15.328 1.23 1 54.03 134 ARG A N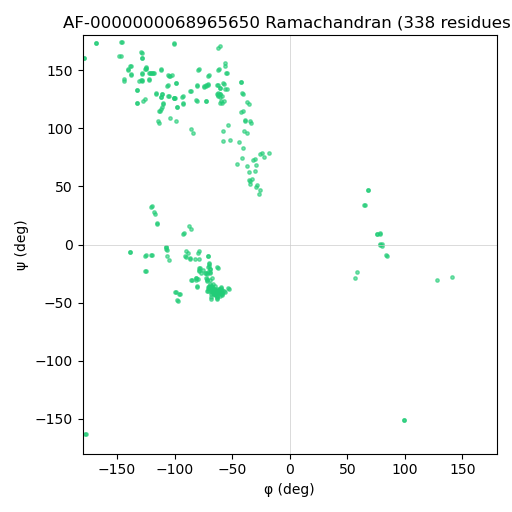 1
ATOM 943 C CA . ARG A 1 134 ? 14.203 15.914 1.14 1 54.03 134 ARG A CA 1
ATOM 944 C C . ARG A 1 134 ? 14.156 17.281 0.486 1 54.03 134 ARG A C 1
ATOM 946 O O . ARG A 1 134 ? 14.812 18.219 0.952 1 54.03 134 ARG A O 1
ATOM 953 N N . GLU A 1 135 ? 13.43 17.359 -0.555 1 57.25 135 GLU A N 1
ATOM 954 C CA . GLU A 1 135 ? 13.289 18.641 -1.227 1 57.25 135 GLU A CA 1
ATOM 955 C C . GLU A 1 135 ? 12.688 19.688 -0.291 1 57.25 135 GLU A C 1
ATOM 957 O O . GLU A 1 135 ? 13.148 20.828 -0.254 1 57.25 135 GLU A O 1
ATOM 962 N N . GLN A 1 136 ? 11.734 19.234 0.504 1 57.47 136 GLN A N 1
ATOM 963 C CA . GLN A 1 136 ? 11.141 20.141 1.478 1 57.47 136 GLN A CA 1
ATOM 964 C C . GLN A 1 136 ? 12.148 20.531 2.557 1 57.47 136 GLN A C 1
ATOM 966 O O . GLN A 1 136 ? 12.234 21.688 2.941 1 57.47 136 GLN A O 1
ATOM 971 N N . TYR A 1 137 ? 12.961 19.594 2.9 1 55 137 TYR A N 1
ATOM 972 C CA . TYR A 1 137 ? 14 19.844 3.893 1 55 137 TYR A CA 1
ATOM 973 C C . TYR A 1 137 ? 15.039 20.812 3.35 1 55 137 TYR A C 1
ATOM 975 O O . TYR A 1 137 ? 15.508 21.703 4.07 1 55 137 TYR A O 1
ATOM 983 N N . GLU A 1 138 ? 15.375 20.672 2.127 1 59.66 138 GLU A N 1
ATOM 984 C CA . GLU A 1 138 ? 16.328 21.578 1.496 1 59.66 138 GLU A CA 1
ATOM 985 C C . GLU A 1 138 ? 15.789 23.016 1.45 1 59.66 138 GLU A C 1
ATOM 987 O O . GLU A 1 138 ? 16.516 23.969 1.724 1 59.66 138 GLU A O 1
ATOM 992 N N . ARG A 1 139 ? 14.586 23.094 1.173 1 59.31 139 ARG A N 1
ATOM 993 C CA . ARG A 1 139 ? 13.961 24.406 1.146 1 59.31 139 ARG A CA 1
ATOM 994 C C . ARG A 1 139 ? 13.945 25.031 2.537 1 59.31 139 ARG A C 1
ATOM 996 O O . ARG A 1 139 ? 14.281 26.219 2.701 1 59.31 139 ARG A O 1
ATOM 1003 N N . ILE A 1 140 ? 13.625 24.172 3.461 1 56.59 140 ILE A N 1
ATOM 1004 C CA . ILE A 1 140 ? 13.594 24.625 4.848 1 56.59 140 ILE A CA 1
ATOM 1005 C C . ILE A 1 140 ? 15 25 5.297 1 56.59 140 ILE A C 1
ATOM 1007 O O . ILE A 1 140 ? 15.195 26.047 5.941 1 56.59 140 ILE A O 1
ATOM 1011 N N . SER A 1 141 ? 15.914 24.266 4.953 1 58.31 141 SER A N 1
ATOM 1012 C CA . SER A 1 141 ? 17.312 24.547 5.277 1 58.31 141 SER A CA 1
ATOM 1013 C C . SER A 1 141 ? 17.766 25.891 4.695 1 58.31 141 SER A C 1
ATOM 1015 O O . SER A 1 141 ? 18.469 26.656 5.352 1 58.31 141 SER A O 1
ATOM 1017 N N . GLU A 1 142 ? 17.344 26.094 3.502 1 63.16 142 GLU A N 1
ATOM 1018 C CA . GLU A 1 142 ? 17.625 27.391 2.875 1 63.16 142 GLU A CA 1
ATOM 1019 C C . GLU A 1 142 ? 17.016 28.531 3.674 1 63.16 142 GLU A C 1
ATOM 1021 O O . GLU A 1 142 ? 17.672 29.547 3.904 1 63.16 142 GLU A O 1
ATOM 1026 N N . ILE A 1 143 ? 15.828 28.281 4.113 1 59.09 143 ILE A N 1
ATOM 1027 C CA . ILE A 1 143 ? 15.141 29.312 4.883 1 59.09 143 ILE A CA 1
ATOM 1028 C C . ILE A 1 143 ? 15.867 29.547 6.207 1 59.09 143 ILE A C 1
ATOM 1030 O O . ILE A 1 143 ? 16.109 30.688 6.605 1 59.09 143 ILE A O 1
ATOM 1034 N N . VAL A 1 144 ? 16.312 28.547 6.801 1 62.34 144 VAL A N 1
ATOM 1035 C CA . VAL A 1 144 ? 17.047 28.609 8.062 1 62.34 144 VAL A CA 1
ATOM 1036 C C . VAL A 1 144 ? 18.375 29.344 7.852 1 62.34 144 VAL A C 1
ATOM 1038 O O . VAL A 1 144 ? 18.766 30.188 8.672 1 62.34 144 VAL A O 1
ATOM 1041 N N . MET A 1 145 ? 18.953 29.078 6.762 1 67.31 145 MET A N 1
ATOM 1042 C CA . MET A 1 145 ? 20.234 29.719 6.453 1 67.31 145 MET A CA 1
ATOM 1043 C C . MET A 1 145 ? 20.047 31.219 6.207 1 67.31 145 MET A C 1
ATOM 1045 O O . MET A 1 145 ? 20.828 32.031 6.691 1 67.31 145 MET A O 1
ATOM 1049 N N . ILE A 1 146 ? 19.016 31.5 5.527 1 65.19 146 ILE A N 1
ATOM 1050 C CA . ILE A 1 146 ? 18.719 32.906 5.266 1 65.19 146 ILE A CA 1
ATOM 1051 C C . ILE A 1 146 ? 18.406 33.625 6.578 1 65.19 146 ILE A C 1
ATOM 1053 O O . ILE A 1 146 ? 18.906 34.719 6.824 1 65.19 146 ILE A O 1
ATOM 1057 N N . LEU A 1 147 ? 17.688 32.969 7.414 1 59.97 147 LEU A N 1
ATOM 1058 C CA . LEU A 1 147 ? 17.344 33.562 8.703 1 59.97 147 LEU A CA 1
ATOM 1059 C C . LEU A 1 147 ? 18.578 33.688 9.586 1 59.97 147 LEU A C 1
ATOM 1061 O O . LEU A 1 147 ? 18.734 34.719 10.266 1 59.97 147 LEU A O 1
ATOM 1065 N N . ALA A 1 148 ? 19.453 32.719 9.508 1 61.81 148 ALA A N 1
ATOM 1066 C CA . ALA A 1 148 ? 20.703 32.781 10.25 1 61.81 148 ALA A CA 1
ATOM 1067 C C . ALA A 1 148 ? 21.562 33.938 9.797 1 61.81 148 ALA A C 1
ATOM 1069 O O . ALA A 1 148 ? 22.141 34.656 10.625 1 61.81 148 ALA A O 1
ATOM 1070 N N . GLU A 1 149 ? 21.609 34.031 8.531 1 64.31 149 GLU A N 1
ATOM 1071 C CA . GLU A 1 149 ? 22.375 35.156 7.992 1 64.31 149 GLU A CA 1
ATOM 1072 C C . GLU A 1 149 ? 21.781 36.5 8.438 1 64.31 149 GLU A C 1
ATOM 1074 O O . GLU A 1 149 ? 22.516 37.406 8.797 1 64.31 149 GLU A O 1
ATOM 1079 N N . ARG A 1 150 ? 20.422 36.531 8.445 1 58.16 150 ARG A N 1
ATOM 1080 C CA . ARG A 1 150 ? 19.75 37.75 8.867 1 58.16 150 ARG A CA 1
ATOM 1081 C C . ARG A 1 150 ? 19.984 38.031 10.352 1 58.16 150 ARG A C 1
ATOM 1083 O O . ARG A 1 150 ? 20.219 39.188 10.742 1 58.16 150 ARG A O 1
ATOM 1090 N N . ILE A 1 151 ? 20.062 36.969 11.078 1 58.94 151 ILE A N 1
ATOM 1091 C CA . ILE A 1 151 ? 20.312 37.062 12.508 1 58.94 151 ILE A CA 1
ATOM 1092 C C . ILE A 1 151 ? 21.75 37.562 12.734 1 58.94 151 ILE A C 1
ATOM 1094 O O . ILE A 1 151 ? 21.984 38.438 13.562 1 58.94 151 ILE A O 1
ATOM 1098 N N . ASP A 1 152 ? 22.672 37 12.047 1 61.47 152 ASP A N 1
ATOM 1099 C CA . ASP A 1 152 ? 24.078 37.406 12.148 1 61.47 152 ASP A CA 1
ATOM 1100 C C . ASP A 1 152 ? 24.25 38.875 11.797 1 61.47 152 ASP A C 1
ATOM 1102 O O . ASP A 1 152 ? 25.016 39.594 12.461 1 61.47 152 ASP A O 1
ATOM 1106 N N . ALA A 1 153 ? 23.547 39.281 10.773 1 60.97 153 ALA A N 1
ATOM 1107 C CA . ALA A 1 153 ? 23.625 40.688 10.344 1 60.97 153 ALA A CA 1
ATOM 1108 C C . ALA A 1 153 ? 23.125 41.625 11.438 1 60.97 153 ALA A C 1
ATOM 1110 O O . ALA A 1 153 ? 23.75 42.625 11.734 1 60.97 153 ALA A O 1
ATOM 1111 N N . VAL A 1 154 ? 22.016 41.188 12.078 1 54.84 154 VAL A N 1
ATOM 1112 C CA . VAL A 1 154 ? 21.406 42 13.125 1 54.84 154 VAL A CA 1
ATOM 1113 C C . VAL A 1 154 ? 22.297 42 14.359 1 54.84 154 VAL A C 1
ATOM 1115 O O . VAL A 1 154 ? 22.516 43.062 14.977 1 54.84 154 VAL A O 1
ATOM 1118 N N . GLU A 1 155 ? 22.922 40.906 14.703 1 57.69 155 GLU A N 1
ATOM 1119 C CA . GLU A 1 155 ? 23.812 40.812 15.844 1 57.69 155 GLU A CA 1
ATOM 1120 C C . GLU A 1 155 ? 25.078 41.656 15.656 1 57.69 155 GLU A C 1
ATOM 1122 O O . GLU A 1 155 ? 25.562 42.281 16.609 1 57.69 155 GLU A O 1
ATOM 1127 N N . SER A 1 156 ? 25.578 41.594 14.508 1 60.41 156 SER A N 1
ATOM 1128 C CA . SER A 1 156 ? 26.766 42.375 14.211 1 60.41 156 SER A CA 1
ATOM 1129 C C . SER A 1 156 ? 26.5 43.875 14.406 1 60.41 156 SER A C 1
ATOM 1131 O O . SER A 1 156 ? 27.359 44.594 14.922 1 60.41 156 SER A O 1
ATOM 1133 N N . VAL A 1 157 ? 25.297 44.344 14.07 1 54.91 157 VAL A N 1
ATOM 1134 C CA . VAL A 1 157 ? 24.906 45.75 14.211 1 54.91 157 VAL A CA 1
ATOM 1135 C C . VAL A 1 157 ? 24.766 46.094 15.688 1 54.91 157 VAL A C 1
ATOM 1137 O O . VAL A 1 157 ? 25.219 47.156 16.141 1 54.91 157 VAL A O 1
ATOM 1140 N N . VAL A 1 158 ? 24.266 45.156 16.453 1 53.59 158 VAL A N 1
ATOM 1141 C CA . VAL A 1 158 ? 24.078 45.375 17.891 1 53.59 158 VAL A CA 1
ATOM 1142 C C . VAL A 1 158 ? 25.438 45.375 18.578 1 53.59 158 VAL A C 1
ATOM 1144 O O . VAL A 1 158 ? 25.688 46.219 19.469 1 53.59 158 VAL A O 1
ATOM 1147 N N . ALA A 1 159 ? 26.375 44.562 18.25 1 58.44 159 ALA A N 1
ATOM 1148 C CA . ALA A 1 159 ? 27.719 44.5 18.828 1 58.44 159 ALA A CA 1
ATOM 1149 C C . ALA A 1 159 ? 28.484 45.812 18.562 1 58.44 159 ALA A C 1
ATOM 1151 O O . ALA A 1 159 ? 29.141 46.312 19.469 1 58.44 159 ALA A O 1
ATOM 1152 N N . ARG A 1 160 ? 28.375 46.406 17.484 1 55.06 160 ARG A N 1
ATOM 1153 C CA . ARG A 1 160 ? 29.047 47.656 17.141 1 55.06 160 ARG A CA 1
ATOM 1154 C C . ARG A 1 160 ? 28.469 48.812 17.922 1 55.06 160 ARG A C 1
ATOM 1156 O O . ARG A 1 160 ? 29.188 49.719 18.328 1 55.06 160 ARG A O 1
ATOM 1163 N N . ALA A 1 161 ? 27.156 48.781 18.172 1 52.97 161 ALA A N 1
ATOM 1164 C CA . ALA A 1 161 ? 26.469 49.844 18.906 1 52.97 161 ALA A CA 1
ATOM 1165 C C . ALA A 1 161 ? 26.828 49.812 20.391 1 52.97 161 ALA A C 1
ATOM 1167 O O . ALA A 1 161 ? 26.906 50.844 21.047 1 52.97 161 ALA A O 1
ATOM 1168 N N . SER A 1 162 ? 27.109 48.719 20.875 1 53.12 162 SER A N 1
ATOM 1169 C CA . SER A 1 162 ? 27.453 48.531 22.281 1 53.12 162 SER A CA 1
ATOM 1170 C C . SER A 1 162 ? 28.922 48.906 22.547 1 53.12 162 SER A C 1
ATOM 1172 O O . SER A 1 162 ? 29.266 49.375 23.641 1 53.12 162 SER A O 1
ATOM 1174 N N . ASP A 1 163 ? 29.828 48.719 21.781 1 56.75 163 ASP A N 1
ATOM 1175 C CA . ASP A 1 163 ? 31.234 49.094 21.922 1 56.75 163 ASP A CA 1
ATOM 1176 C C . ASP A 1 163 ? 31.391 50.625 21.844 1 56.75 163 ASP A C 1
ATOM 1178 O O . ASP A 1 163 ? 32.312 51.188 22.469 1 56.75 163 ASP A O 1
ATOM 1182 N N . GLY A 1 164 ? 30.656 51.344 21.188 1 51.59 164 GLY A N 1
ATOM 1183 C CA . GLY A 1 164 ? 30.75 52.781 21.109 1 51.59 164 GLY A CA 1
ATOM 1184 C C . GLY A 1 164 ? 30.328 53.469 22.391 1 51.59 164 GLY A C 1
ATOM 1185 O O . GLY A 1 164 ? 30.688 54.625 22.625 1 51.59 164 GLY A O 1
ATOM 1186 N N . ARG A 1 165 ? 29.562 52.969 23.234 1 49.72 165 ARG A N 1
ATOM 1187 C CA . ARG A 1 165 ? 29.141 53.625 24.469 1 49.72 165 ARG A CA 1
ATOM 1188 C C . ARG A 1 165 ? 30.234 53.531 25.531 1 49.72 165 ARG A C 1
ATOM 1190 O O . ARG A 1 165 ? 30.25 54.312 26.484 1 49.72 165 ARG A O 1
ATOM 1197 N N . GLY A 1 166 ? 31.109 52.625 25.469 1 49.34 166 GLY A N 1
ATOM 1198 C CA . GLY A 1 166 ? 32.125 52.5 26.516 1 49.34 166 GLY A CA 1
ATOM 1199 C C . GLY A 1 166 ? 33.219 53.562 26.438 1 49.34 166 GLY A C 1
ATOM 1200 O O . GLY A 1 166 ? 34.062 53.656 27.328 1 49.34 166 GLY A O 1
ATOM 1201 N N . SER A 1 167 ? 33.406 54.125 25.328 1 48.94 167 SER A N 1
ATOM 1202 C CA . SER A 1 167 ? 34.562 55.031 25.297 1 48.94 167 SER A CA 1
ATOM 1203 C C . SER A 1 167 ? 34.188 56.375 25.859 1 48.94 167 SER A C 1
ATOM 1205 O O . SER A 1 167 ? 35.062 57.25 26.062 1 48.94 167 SER A O 1
ATOM 1207 N N . LYS A 1 168 ? 32.969 56.75 26.078 1 51.5 168 LYS A N 1
ATOM 1208 C CA . LYS A 1 168 ? 32.781 58.156 26.469 1 51.5 168 LYS A CA 1
ATOM 1209 C C . LYS A 1 168 ? 32.844 58.312 27.984 1 51.5 168 LYS A C 1
ATOM 1211 O O . LYS A 1 168 ? 32.719 59.406 28.516 1 51.5 168 LYS A O 1
ATOM 1216 N N . THR A 1 169 ? 32.938 57.25 28.797 1 47.62 169 THR A N 1
ATOM 1217 C CA . THR A 1 169 ? 32.844 57.688 30.188 1 47.62 169 THR A CA 1
ATOM 1218 C C . THR A 1 169 ? 34.25 58 30.734 1 47.62 169 THR A C 1
ATOM 1220 O O . THR A 1 169 ? 34.406 58.344 31.906 1 47.62 169 THR A O 1
ATOM 1223 N N . ARG A 1 170 ? 35.281 57.594 29.938 1 45.84 170 ARG A N 1
ATOM 1224 C CA . ARG A 1 170 ? 36.5 57.844 30.688 1 45.84 170 ARG A CA 1
ATOM 1225 C C . ARG A 1 170 ? 36.969 59.281 30.484 1 45.84 170 ARG A C 1
ATOM 1227 O O . ARG A 1 170 ? 38.188 59.531 30.5 1 45.84 170 ARG A O 1
ATOM 1234 N N . ARG A 1 171 ? 36.156 60.188 29.922 1 35.97 171 ARG A N 1
ATOM 1235 C CA . ARG A 1 171 ? 36.781 61.469 30.188 1 35.97 171 ARG A CA 1
ATOM 1236 C C . ARG A 1 171 ? 36.281 62.062 31.5 1 35.97 171 ARG A C 1
ATOM 1238 O O . ARG A 1 171 ? 35.094 61.969 31.812 1 35.97 171 ARG A O 1
ATOM 1245 N N . MET B 1 1 ? -19.406 -51.094 8.727 1 27.05 1 MET B N 1
ATOM 1246 C CA . MET B 1 1 ? -19.062 -50.719 7.359 1 27.05 1 MET B CA 1
ATOM 1247 C C . MET B 1 1 ? -19.047 -49.188 7.199 1 27.05 1 MET B C 1
ATOM 1249 O O . MET B 1 1 ? -20.094 -48.562 7.16 1 27.05 1 MET B O 1
ATOM 1253 N N . GLY B 1 2 ? -18.172 -48.625 7.965 1 28.72 2 GLY B N 1
ATOM 1254 C CA . GLY B 1 2 ? -17.906 -47.219 8.258 1 28.72 2 GLY B CA 1
ATOM 1255 C C . GLY B 1 2 ? -17.594 -46.406 7.027 1 28.72 2 GLY B C 1
ATOM 1256 O O . GLY B 1 2 ? -16.703 -46.75 6.246 1 28.72 2 GLY B O 1
ATOM 1257 N N . ALA B 1 3 ? -18.672 -45.875 6.441 1 32.56 3 ALA B N 1
ATOM 1258 C CA . ALA B 1 3 ? -18.484 -44.969 5.293 1 32.56 3 ALA B CA 1
ATOM 1259 C C . ALA B 1 3 ? -17.297 -44.031 5.504 1 32.56 3 ALA B C 1
ATOM 1261 O O . ALA B 1 3 ? -17.266 -43.312 6.488 1 32.56 3 ALA B O 1
ATOM 1262 N N . ASP B 1 4 ? -16.141 -44.562 5.191 1 30.75 4 ASP B N 1
ATOM 1263 C CA . ASP B 1 4 ? -14.961 -43.719 5.078 1 30.75 4 ASP B CA 1
ATOM 1264 C C . ASP B 1 4 ? -15.266 -42.469 4.277 1 30.75 4 ASP B C 1
ATOM 1266 O O . ASP B 1 4 ? -15.641 -42.531 3.105 1 30.75 4 ASP B O 1
ATOM 1270 N N . ALA B 1 5 ? -16.109 -41.562 4.922 1 32.72 5 ALA B N 1
ATOM 1271 C CA . ALA B 1 5 ? -16.234 -40.219 4.344 1 32.72 5 ALA B CA 1
ATOM 1272 C C . ALA B 1 5 ? -14.914 -39.75 3.738 1 32.72 5 ALA B C 1
ATOM 1274 O O . ALA B 1 5 ? -13.938 -39.531 4.461 1 32.72 5 ALA B O 1
ATOM 1275 N N . ASP B 1 6 ? -14.5 -40.531 2.705 1 33.5 6 ASP B N 1
ATOM 1276 C CA . ASP B 1 6 ? -13.445 -40 1.854 1 33.5 6 ASP B CA 1
ATOM 1277 C C . ASP B 1 6 ? -13.586 -38.469 1.71 1 33.5 6 ASP B C 1
ATOM 1279 O O . ASP B 1 6 ? -14.547 -38 1.103 1 33.5 6 ASP B O 1
ATOM 1283 N N . GLY B 1 7 ? -13.625 -37.812 2.922 1 34.97 7 GLY B N 1
ATOM 1284 C CA . GLY B 1 7 ? -13.539 -36.344 2.881 1 34.97 7 GLY B CA 1
ATOM 1285 C C . GLY B 1 7 ? -12.641 -35.844 1.771 1 34.97 7 GLY B C 1
ATOM 1286 O O . GLY B 1 7 ? -11.414 -35.938 1.868 1 34.97 7 GLY B O 1
ATOM 1287 N N . THR B 1 8 ? -12.891 -36.312 0.501 1 32.59 8 THR B N 1
ATOM 1288 C CA . THR B 1 8 ? -12.25 -35.625 -0.616 1 32.59 8 THR B CA 1
ATOM 1289 C C . THR B 1 8 ? -12.039 -34.156 -0.291 1 32.59 8 THR B C 1
ATOM 1291 O O . THR B 1 8 ? -13 -33.375 -0.173 1 32.59 8 THR B O 1
ATOM 1294 N N . ALA B 1 9 ? -11.227 -33.906 0.713 1 35.84 9 ALA B N 1
ATOM 1295 C CA . ALA B 1 9 ? -10.711 -32.562 0.905 1 35.84 9 ALA B CA 1
ATOM 1296 C C . ALA B 1 9 ? -10.586 -31.828 -0.427 1 35.84 9 ALA B C 1
ATOM 1298 O O . ALA B 1 9 ? -9.93 -32.312 -1.353 1 35.84 9 ALA B O 1
ATOM 1299 N N . GLU B 1 10 ? -11.57 -31.391 -1.066 1 39.69 10 GLU B N 1
ATOM 1300 C CA . GLU B 1 10 ? -11.492 -30.484 -2.213 1 39.69 10 GLU B CA 1
ATOM 1301 C C . GLU B 1 10 ? -10.141 -29.781 -2.271 1 39.69 10 GLU B C 1
ATOM 1303 O O . GLU B 1 10 ? -9.695 -29.203 -1.279 1 39.69 10 GLU B O 1
ATOM 1308 N N . GLN B 1 11 ? -9.039 -30.281 -2.707 1 43.47 11 GLN B N 1
ATOM 1309 C CA . GLN B 1 11 ? -7.684 -29.781 -2.936 1 43.47 11 GLN B CA 1
ATOM 1310 C C . GLN B 1 11 ? -7.695 -28.297 -3.266 1 43.47 11 GLN B C 1
ATOM 1312 O O . GLN B 1 11 ? -7.938 -27.906 -4.41 1 43.47 11 GLN B O 1
ATOM 1317 N N . GLY B 1 12 ? -8.344 -27.406 -2.553 1 53.25 12 GLY B N 1
ATOM 1318 C CA . GLY B 1 12 ? -8.641 -25.984 -2.693 1 53.25 12 GLY B CA 1
ATOM 1319 C C . GLY B 1 12 ? -7.453 -25.172 -3.195 1 53.25 12 GLY B C 1
ATOM 1320 O O . GLY B 1 12 ? -6.305 -25.609 -3.061 1 53.25 12 GLY B O 1
ATOM 1321 N N . ALA B 1 13 ? -7.539 -24.562 -4.477 1 71.81 13 ALA B N 1
ATOM 1322 C CA . ALA B 1 13 ? -6.531 -23.734 -5.125 1 71.81 13 ALA B CA 1
ATOM 1323 C C . ALA B 1 13 ? -5.789 -22.875 -4.102 1 71.81 13 ALA B C 1
ATOM 1325 O O . ALA B 1 13 ? -6.371 -22.438 -3.104 1 71.81 13 ALA B O 1
ATOM 1326 N N . ASP B 1 14 ? -4.34 -23.031 -4.004 1 86.44 14 ASP B N 1
ATOM 1327 C CA . ASP B 1 14 ? -3.508 -22.203 -3.148 1 86.44 14 ASP B CA 1
ATOM 1328 C C . ASP B 1 14 ? -3.959 -20.734 -3.203 1 86.44 14 ASP B C 1
ATOM 1330 O O . ASP B 1 14 ? -4.281 -20.219 -4.277 1 86.44 14 ASP B O 1
ATOM 1334 N N . PRO B 1 15 ? -4.113 -20.219 -2.041 1 92.62 15 PRO B N 1
ATOM 1335 C CA . PRO B 1 15 ? -4.492 -18.797 -2.023 1 92.62 15 PRO B CA 1
ATOM 1336 C C . PRO B 1 15 ? -3.514 -17.922 -2.799 1 92.62 15 PRO B C 1
ATOM 1338 O O . PRO B 1 15 ? -2.326 -18.234 -2.889 1 92.62 15 PRO B O 1
ATOM 1341 N N . VAL B 1 16 ? -4.039 -16.891 -3.387 1 95.25 16 VAL B N 1
ATOM 1342 C CA . VAL B 1 16 ? -3.219 -15.93 -4.113 1 95.25 16 VAL B CA 1
ATOM 1343 C C . VAL B 1 16 ? -2.453 -15.055 -3.123 1 95.25 16 VAL B C 1
ATOM 1345 O O . VAL B 1 16 ? -3.01 -14.609 -2.115 1 95.25 16 VAL B O 1
ATOM 1348 N N . VAL B 1 17 ? -1.197 -14.828 -3.396 1 95.94 17 VAL B N 1
ATOM 1349 C CA . VAL B 1 17 ? -0.355 -13.922 -2.625 1 95.94 17 VAL B CA 1
ATOM 1350 C C . VAL B 1 17 ? -0.13 -12.633 -3.412 1 95.94 17 VAL B C 1
ATOM 1352 O O . VAL B 1 17 ? 0.258 -12.672 -4.582 1 95.94 17 VAL B O 1
ATOM 1355 N N . VAL B 1 18 ? -0.396 -11.547 -2.762 1 96.12 18 VAL B N 1
ATOM 1356 C CA . VAL B 1 18 ? -0.214 -10.234 -3.367 1 96.12 18 VAL B CA 1
ATOM 1357 C C . VAL B 1 18 ? 1.115 -9.633 -2.914 1 96.12 18 VAL B C 1
ATOM 1359 O O . VAL B 1 18 ? 1.485 -9.742 -1.742 1 96.12 18 VAL B O 1
ATOM 1362 N N . LEU B 1 19 ? 1.799 -9.008 -3.836 1 95.94 19 LEU B N 1
ATOM 1363 C CA . LEU B 1 19 ? 3.098 -8.398 -3.588 1 95.94 19 LEU B CA 1
ATOM 1364 C C . LEU B 1 19 ? 3.004 -6.875 -3.658 1 95.94 19 LEU B C 1
ATOM 1366 O O . LEU B 1 19 ? 2.49 -6.324 -4.637 1 95.94 19 LEU B O 1
ATOM 1370 N N . SER B 1 20 ? 3.531 -6.262 -2.617 1 94.94 20 SER B N 1
ATOM 1371 C CA . SER B 1 20 ? 3.498 -4.805 -2.547 1 94.94 20 SER B CA 1
ATOM 1372 C C . SER B 1 20 ? 4.883 -4.23 -2.266 1 94.94 20 SER B C 1
ATOM 1374 O O . SER B 1 20 ? 5.703 -4.875 -1.609 1 94.94 20 SER B O 1
ATOM 1376 N N . CYS B 1 21 ? 5.066 -3.078 -2.814 1 94.06 21 CYS B N 1
ATOM 1377 C CA . CYS B 1 21 ? 6.316 -2.369 -2.561 1 94.06 21 CYS B CA 1
ATOM 1378 C C . CYS B 1 21 ? 6.543 -2.184 -1.065 1 94.06 21 CYS B C 1
ATOM 1380 O O . CYS B 1 21 ? 5.637 -1.762 -0.343 1 94.06 21 CYS B O 1
ATOM 1382 N N . GLY B 1 22 ? 7.746 -2.467 -0.655 1 92.12 22 GLY B N 1
ATOM 1383 C CA . GLY B 1 22 ? 8.07 -2.375 0.76 1 92.12 22 GLY B CA 1
ATOM 1384 C C . GLY B 1 22 ? 8.125 -0.946 1.269 1 92.12 22 GLY B C 1
ATOM 1385 O O . GLY B 1 22 ? 8.039 -0.708 2.475 1 92.12 22 GLY B O 1
ATOM 1386 N N . GLN B 1 23 ? 8.266 -0.028 0.354 1 85.81 23 GLN B N 1
ATOM 1387 C CA . GLN B 1 23 ? 8.422 1.366 0.754 1 85.81 23 GLN B CA 1
ATOM 1388 C C . GLN B 1 23 ? 7.086 2.102 0.728 1 85.81 23 GLN B C 1
ATOM 1390 O O . GLN B 1 23 ? 6.742 2.811 1.677 1 85.81 23 GLN B O 1
ATOM 1395 N N . CYS B 1 24 ? 6.27 1.896 -0.272 1 84.75 24 CYS B N 1
ATOM 1396 C CA . CYS B 1 24 ? 5.066 2.711 -0.407 1 84.75 24 CYS B CA 1
ATOM 1397 C C . CYS B 1 24 ? 3.812 1.842 -0.373 1 84.75 24 CYS B C 1
ATOM 1399 O O . CYS B 1 24 ? 2.693 2.357 -0.41 1 84.75 24 CYS B O 1
ATOM 1401 N N . ARG B 1 25 ? 3.971 0.619 -0.416 1 91 25 ARG B N 1
ATOM 1402 C CA . ARG B 1 25 ? 2.924 -0.386 -0.265 1 91 25 ARG B CA 1
ATOM 1403 C C . ARG B 1 25 ? 2.082 -0.495 -1.533 1 91 25 ARG B C 1
ATOM 1405 O O . ARG B 1 25 ? 1.038 -1.151 -1.537 1 91 25 ARG B O 1
ATOM 1412 N N . ALA B 1 26 ? 2.514 0.154 -2.59 1 92.06 26 ALA B N 1
ATOM 1413 C CA . ALA B 1 26 ? 1.817 -0.06 -3.855 1 92.06 26 ALA B CA 1
ATOM 1414 C C . ALA B 1 26 ? 1.891 -1.524 -4.281 1 92.06 26 ALA B C 1
ATOM 1416 O O . ALA B 1 26 ? 2.947 -2.152 -4.188 1 92.06 26 ALA B O 1
ATOM 1417 N N . ILE B 1 27 ? 0.749 -2.01 -4.699 1 94.94 27 ILE B N 1
ATOM 1418 C CA . ILE B 1 27 ? 0.738 -3.385 -5.188 1 94.94 27 ILE B CA 1
ATOM 1419 C C . ILE B 1 27 ? 1.469 -3.461 -6.523 1 94.94 27 ILE B C 1
ATOM 1421 O O . ILE B 1 27 ? 1.244 -2.633 -7.41 1 94.94 27 ILE B O 1
ATOM 1425 N N . VAL B 1 28 ? 2.281 -4.527 -6.672 1 96.25 28 VAL B N 1
ATOM 1426 C CA . VAL B 1 28 ? 3.119 -4.57 -7.867 1 96.25 28 VAL B CA 1
ATOM 1427 C C . VAL B 1 28 ? 2.883 -5.879 -8.617 1 96.25 28 VAL B C 1
ATOM 1429 O O . VAL B 1 28 ? 3.215 -5.988 -9.805 1 96.25 28 VAL B O 1
ATOM 1432 N N . ALA B 1 29 ? 2.406 -6.875 -7.938 1 96.94 29 ALA B N 1
ATOM 1433 C CA . ALA B 1 29 ? 2.162 -8.164 -8.586 1 96.94 29 ALA B CA 1
ATOM 1434 C C . ALA B 1 29 ? 1.343 -9.086 -7.68 1 96.94 29 ALA B C 1
ATOM 1436 O O . ALA B 1 29 ? 0.984 -8.703 -6.562 1 96.94 29 ALA B O 1
ATOM 1437 N N . ASP B 1 30 ? 0.983 -10.188 -8.234 1 96.44 30 ASP B N 1
ATOM 1438 C CA . ASP B 1 30 ? 0.411 -11.273 -7.449 1 96.44 30 ASP B CA 1
ATOM 1439 C C . ASP B 1 30 ? 0.817 -12.633 -8.016 1 96.44 30 ASP B C 1
ATOM 1441 O O . ASP B 1 30 ? 1.429 -12.711 -9.086 1 96.44 30 ASP B O 1
ATOM 1445 N N . THR B 1 31 ? 0.46 -13.719 -7.324 1 96.25 31 THR B N 1
ATOM 1446 C CA . THR B 1 31 ? 0.995 -15.031 -7.664 1 96.25 31 THR B CA 1
ATOM 1447 C C . THR B 1 31 ? 0.074 -15.75 -8.648 1 96.25 31 THR B C 1
ATOM 1449 O O . THR B 1 31 ? 0.265 -16.938 -8.922 1 96.25 31 THR B O 1
ATOM 1452 N N . THR B 1 32 ? -0.922 -15.062 -9.195 1 94.62 32 THR B N 1
ATOM 1453 C CA . THR B 1 32 ? -1.691 -15.68 -10.266 1 94.62 32 THR B CA 1
ATOM 1454 C C . THR B 1 32 ? -0.802 -15.961 -11.477 1 94.62 32 THR B C 1
ATOM 1456 O O . THR B 1 32 ? -1.125 -16.812 -12.305 1 94.62 32 THR B O 1
ATOM 1459 N N . SER B 1 33 ? 0.328 -15.281 -11.547 1 95.19 33 SER B N 1
ATOM 1460 C CA . SER B 1 33 ? 1.266 -15.492 -12.648 1 95.19 33 SER B CA 1
ATOM 1461 C C . SER B 1 33 ? 2.607 -16 -12.133 1 95.19 33 SER B C 1
ATOM 1463 O O . SER B 1 33 ? 3.639 -15.812 -12.781 1 95.19 33 SER B O 1
ATOM 1465 N N . LEU B 1 34 ? 2.568 -16.672 -11.039 1 96.75 34 LEU B N 1
ATOM 1466 C CA . LEU B 1 34 ? 3.773 -17.156 -10.367 1 96.75 34 LEU B CA 1
ATOM 1467 C C . LEU B 1 34 ? 4.555 -18.094 -11.273 1 96.75 34 LEU B C 1
ATOM 1469 O O . LEU B 1 34 ? 3.986 -19.031 -11.844 1 96.75 34 LEU B O 1
ATOM 1473 N N . VAL B 1 35 ? 5.77 -17.797 -11.422 1 97.44 35 VAL B N 1
ATOM 1474 C CA . VAL B 1 35 ? 6.688 -18.672 -12.148 1 97.44 35 VAL B CA 1
ATOM 1475 C C . VAL B 1 35 ? 7.488 -19.516 -11.164 1 97.44 35 VAL B C 1
ATOM 1477 O O . VAL B 1 35 ? 7.723 -20.703 -11.406 1 97.44 35 VAL B O 1
ATOM 1480 N N . GLY B 1 36 ? 7.914 -18.828 -10.016 1 96.5 36 GLY B N 1
ATOM 1481 C CA . GLY B 1 36 ? 8.672 -19.531 -9 1 96.5 36 GLY B CA 1
ATOM 1482 C C . GLY B 1 36 ? 9.039 -18.656 -7.816 1 96.5 36 GLY B C 1
ATOM 1483 O O . GLY B 1 36 ? 8.938 -17.438 -7.883 1 96.5 36 GLY B O 1
ATOM 1484 N N . ALA B 1 37 ? 9.359 -19.406 -6.715 1 94.94 37 ALA B N 1
ATOM 1485 C CA . ALA B 1 37 ? 9.859 -18.766 -5.5 1 94.94 37 ALA B CA 1
ATOM 1486 C C . ALA B 1 37 ? 11.094 -19.484 -4.961 1 94.94 37 ALA B C 1
ATOM 1488 O O . ALA B 1 37 ? 11.156 -20.719 -4.973 1 94.94 37 ALA B O 1
ATOM 1489 N N . ASP B 1 38 ? 12.055 -18.703 -4.645 1 92.62 38 ASP B N 1
ATOM 1490 C CA . ASP B 1 38 ? 13.266 -19.25 -4.035 1 92.62 38 ASP B CA 1
ATOM 1491 C C . ASP B 1 38 ? 13.422 -18.75 -2.6 1 92.62 38 ASP B C 1
ATOM 1493 O O . ASP B 1 38 ? 13.836 -17.609 -2.367 1 92.62 38 ASP B O 1
ATOM 1497 N N . ASP B 1 39 ? 13.188 -19.562 -1.622 1 92.06 39 ASP B N 1
ATOM 1498 C CA . ASP B 1 39 ? 13.234 -19.188 -0.213 1 92.06 39 ASP B CA 1
ATOM 1499 C C . ASP B 1 39 ? 14.672 -18.953 0.247 1 92.06 39 ASP B C 1
ATOM 1501 O O . ASP B 1 39 ? 14.914 -18.141 1.146 1 92.06 39 ASP B O 1
ATOM 1505 N N . ARG B 1 40 ? 15.539 -19.672 -0.346 1 90.88 40 ARG B N 1
ATOM 1506 C CA . ARG B 1 40 ? 16.938 -19.562 0.039 1 90.88 40 ARG B CA 1
ATOM 1507 C C . ARG B 1 40 ? 17.484 -18.172 -0.268 1 90.88 40 ARG B C 1
ATOM 1509 O O . ARG B 1 40 ? 18.172 -17.562 0.561 1 90.88 40 ARG B O 1
ATOM 1516 N N . PHE B 1 41 ? 17.078 -17.578 -1.424 1 91.5 41 PHE B N 1
ATOM 1517 C CA . PHE B 1 41 ? 17.625 -16.297 -1.854 1 91.5 41 PHE B CA 1
ATOM 1518 C C . PHE B 1 41 ? 16.609 -15.18 -1.692 1 91.5 41 PHE B C 1
ATOM 1520 O O . PHE B 1 41 ? 16.922 -14.016 -1.934 1 91.5 41 PHE B O 1
ATOM 1527 N N . GLY B 1 42 ? 15.484 -15.531 -1.269 1 94.38 42 GLY B N 1
ATOM 1528 C CA . GLY B 1 42 ? 14.453 -14.531 -1.033 1 94.38 42 GLY B CA 1
ATOM 1529 C C . GLY B 1 42 ? 13.938 -13.891 -2.309 1 94.38 42 GLY B C 1
ATOM 1530 O O . GLY B 1 42 ? 13.852 -12.664 -2.402 1 94.38 42 GLY B O 1
ATOM 1531 N N . LEU B 1 43 ? 13.641 -14.766 -3.301 1 95.69 43 LEU B N 1
ATOM 1532 C CA . LEU B 1 43 ? 13.203 -14.266 -4.598 1 95.69 43 LEU B CA 1
ATOM 1533 C C . LEU B 1 43 ? 11.836 -14.828 -4.969 1 95.69 43 LEU B C 1
ATOM 1535 O O . LEU B 1 43 ? 11.539 -15.992 -4.676 1 95.69 43 LEU B O 1
ATOM 1539 N N . ILE B 1 44 ? 11.023 -14.039 -5.586 1 97.81 44 ILE B N 1
ATOM 1540 C CA . ILE B 1 44 ? 9.75 -14.43 -6.172 1 97.81 44 ILE B CA 1
ATOM 1541 C C . ILE B 1 44 ? 9.688 -13.984 -7.629 1 97.81 44 ILE B C 1
ATOM 1543 O O . ILE B 1 44 ? 9.883 -12.805 -7.93 1 97.81 44 ILE B O 1
ATOM 1547 N N . THR B 1 45 ? 9.453 -14.922 -8.523 1 98 45 THR B N 1
ATOM 1548 C CA . THR B 1 45 ? 9.414 -14.625 -9.945 1 98 45 THR B CA 1
ATOM 1549 C C . THR B 1 45 ? 7.996 -14.781 -10.492 1 98 45 THR B C 1
ATOM 1551 O O . THR B 1 45 ? 7.344 -15.797 -10.266 1 98 45 THR B O 1
ATOM 1554 N N . VAL B 1 46 ? 7.551 -13.719 -11.148 1 97.62 46 VAL B N 1
ATOM 1555 C CA . VAL B 1 46 ? 6.215 -13.727 -11.734 1 97.62 46 VAL B CA 1
ATOM 1556 C C . VAL B 1 46 ? 6.289 -13.312 -13.203 1 97.62 46 VAL B C 1
ATOM 1558 O O . VAL B 1 46 ? 7.266 -12.688 -13.633 1 97.62 46 VAL B O 1
ATOM 1561 N N . ARG B 1 47 ? 5.312 -13.625 -13.93 1 96.88 47 ARG B N 1
ATOM 1562 C CA . ARG B 1 47 ? 5.266 -13.305 -15.359 1 96.88 47 ARG B CA 1
ATOM 1563 C C . ARG B 1 47 ? 4.742 -11.891 -15.586 1 96.88 47 ARG B C 1
ATOM 1565 O O . ARG B 1 47 ? 5.082 -11.25 -16.578 1 96.88 47 ARG B O 1
ATOM 1572 N N . SER B 1 48 ? 3.867 -11.43 -14.68 1 95.38 48 SER B N 1
ATOM 1573 C CA . SER B 1 48 ? 3.197 -10.148 -14.875 1 95.38 48 SER B CA 1
ATOM 1574 C C . SER B 1 48 ? 3.346 -9.25 -13.656 1 95.38 48 SER B C 1
ATOM 1576 O O . SER B 1 48 ? 3.328 -9.727 -12.523 1 95.38 48 SER B O 1
ATOM 1578 N N . ALA B 1 49 ? 3.531 -7.953 -13.906 1 96.19 49 ALA B N 1
ATOM 1579 C CA . ALA B 1 49 ? 3.648 -6.949 -12.852 1 96.19 49 ALA B CA 1
ATOM 1580 C C . ALA B 1 49 ? 2.883 -5.68 -13.219 1 96.19 49 ALA B C 1
ATOM 1582 O O . ALA B 1 49 ? 2.625 -5.422 -14.398 1 96.19 49 ALA B O 1
ATOM 1583 N N . VAL B 1 50 ? 2.475 -4.965 -12.188 1 94.38 50 VAL B N 1
ATOM 1584 C CA . VAL B 1 50 ? 1.808 -3.682 -12.375 1 94.38 50 VAL B CA 1
ATOM 1585 C C . VAL B 1 50 ? 2.541 -2.6 -11.578 1 94.38 50 VAL B C 1
ATOM 1587 O O . VAL B 1 50 ? 3.148 -2.883 -10.547 1 94.38 50 VAL B O 1
ATOM 1590 N N . GLY B 1 51 ? 2.459 -1.39 -12.07 1 92.88 51 GLY B N 1
ATOM 1591 C CA . GLY B 1 51 ? 3.025 -0.285 -11.312 1 92.88 51 GLY B CA 1
ATOM 1592 C C . GLY B 1 51 ? 4.531 -0.378 -11.156 1 92.88 51 GLY B C 1
ATOM 1593 O O . GLY B 1 51 ? 5.078 -0.02 -10.109 1 92.88 51 GLY B O 1
ATOM 1594 N N . VAL B 1 52 ? 5.234 -0.932 -12.203 1 95.81 52 VAL B N 1
ATOM 1595 C CA . VAL B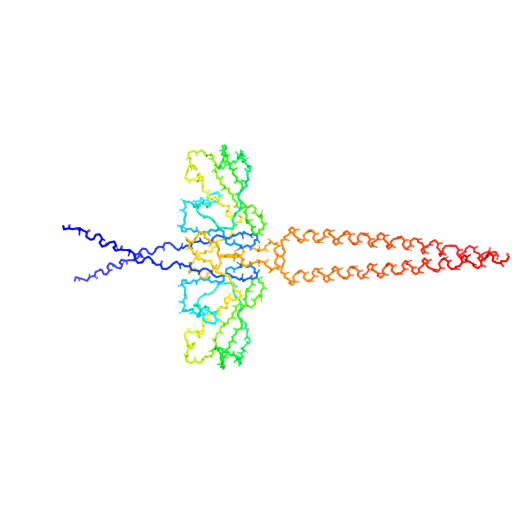 1 52 ? 6.688 -1.03 -12.125 1 95.81 52 VAL B CA 1
ATOM 1596 C C . VAL B 1 52 ? 7.324 -0.348 -13.328 1 95.81 52 VAL B C 1
ATOM 1598 O O . VAL B 1 52 ? 6.703 -0.25 -14.391 1 95.81 52 VAL B O 1
ATOM 1601 N N . ALA B 1 53 ? 8.531 0.105 -13.055 1 96.25 53 ALA B N 1
ATOM 1602 C CA . ALA B 1 53 ? 9.375 0.667 -14.109 1 96.25 53 ALA B CA 1
ATOM 1603 C C . ALA B 1 53 ? 10.633 -0.172 -14.312 1 96.25 53 ALA B C 1
ATOM 1605 O O . ALA B 1 53 ? 11.344 -0.48 -13.352 1 96.25 53 ALA B O 1
ATOM 1606 N N . VAL B 1 54 ? 10.891 -0.524 -15.57 1 97.25 54 VAL B N 1
ATOM 1607 C CA . VAL B 1 54 ? 12.078 -1.304 -15.922 1 97.25 54 VAL B CA 1
ATOM 1608 C C . VAL B 1 54 ? 13.156 -0.381 -16.469 1 97.25 54 VAL B C 1
ATOM 1610 O O . VAL B 1 54 ? 12.922 0.376 -17.406 1 97.25 54 VAL B O 1
ATOM 1613 N N . GLY B 1 55 ? 14.266 -0.565 -15.789 1 96.56 55 GLY B N 1
ATOM 1614 C CA . GLY B 1 55 ? 15.367 0.288 -16.203 1 96.56 55 GLY B CA 1
ATOM 1615 C C . GLY B 1 55 ? 15.797 0.056 -17.641 1 96.56 55 GLY B C 1
ATOM 1616 O O . GLY B 1 55 ? 15.688 -1.061 -18.156 1 96.56 55 GLY B O 1
ATOM 1617 N N . ALA B 1 56 ? 16.297 1.088 -18.281 1 93.94 56 ALA B N 1
ATOM 1618 C CA . ALA B 1 56 ? 16.688 1.034 -19.688 1 93.94 56 ALA B CA 1
ATOM 1619 C C . ALA B 1 56 ? 18.047 0.378 -19.859 1 93.94 56 ALA B C 1
ATOM 1621 O O . ALA B 1 56 ? 18.281 -0.338 -20.844 1 93.94 56 ALA B O 1
ATOM 1622 N N . GLU B 1 57 ? 18.938 0.488 -18.891 1 96.12 57 GLU B N 1
ATOM 1623 C CA . GLU B 1 57 ? 20.312 0.044 -19.047 1 96.12 57 GLU B CA 1
ATOM 1624 C C . GLU B 1 57 ? 20.531 -1.314 -18.391 1 96.12 57 GLU B C 1
ATOM 1626 O O . GLU B 1 57 ? 20.297 -1.472 -17.188 1 96.12 57 GLU B O 1
ATOM 1631 N N . PRO B 1 58 ? 21.062 -2.266 -19.156 1 96.5 58 PRO B N 1
ATOM 1632 C CA . PRO B 1 58 ? 21.375 -3.568 -18.562 1 96.5 58 PRO B CA 1
ATOM 1633 C C . PRO B 1 58 ? 22.562 -3.506 -17.594 1 96.5 58 PRO B C 1
ATOM 1635 O O . PRO B 1 58 ? 23.5 -2.721 -17.812 1 96.5 58 PRO B O 1
ATOM 1638 N N . GLN B 1 59 ? 22.453 -4.344 -16.562 1 95.94 59 GLN B N 1
ATOM 1639 C CA . GLN B 1 59 ? 23.516 -4.496 -15.57 1 95.94 59 GLN B CA 1
ATOM 1640 C C . GLN B 1 59 ? 23.984 -5.945 -15.484 1 95.94 59 GLN B C 1
ATOM 1642 O O . GLN B 1 59 ? 23.219 -6.867 -15.742 1 95.94 59 GLN B O 1
ATOM 1647 N N . LEU B 1 60 ? 25.266 -6.086 -15.195 1 95.31 60 LEU B N 1
ATOM 1648 C CA . LEU B 1 60 ? 25.828 -7.406 -14.969 1 95.31 60 LEU B CA 1
ATOM 1649 C C . LEU B 1 60 ? 25.828 -7.762 -13.484 1 95.31 60 LEU B C 1
ATOM 1651 O O . LEU B 1 60 ? 26.219 -6.949 -12.648 1 95.31 60 LEU B O 1
ATOM 1655 N N . SER B 1 61 ? 25.25 -8.938 -13.211 1 92.31 61 SER B N 1
ATOM 1656 C CA . SER B 1 61 ? 25.312 -9.414 -11.836 1 92.31 61 SER B CA 1
ATOM 1657 C C . SER B 1 61 ? 26.672 -10.07 -11.547 1 92.31 61 SER B C 1
ATOM 1659 O O . SER B 1 61 ? 27.125 -10.938 -12.297 1 92.31 61 SER B O 1
ATOM 1661 N N . SER B 1 62 ? 27.359 -9.57 -10.531 1 85.44 62 SER B N 1
ATOM 1662 C CA . SER B 1 62 ? 28.719 -10.07 -10.32 1 85.44 62 SER B CA 1
ATOM 1663 C C . SER B 1 62 ? 28.781 -11 -9.109 1 85.44 62 SER B C 1
ATOM 1665 O O . SER B 1 62 ? 29.766 -11.727 -8.93 1 85.44 62 SER B O 1
ATOM 1667 N N . VAL B 1 63 ? 27.75 -11.102 -8.289 1 75.38 63 VAL B N 1
ATOM 1668 C CA . VAL B 1 63 ? 27.859 -11.875 -7.062 1 75.38 63 VAL B CA 1
ATOM 1669 C C . VAL B 1 63 ? 26.547 -12.578 -6.758 1 75.38 63 VAL B C 1
ATOM 1671 O O . VAL B 1 63 ? 25.469 -12.086 -7.125 1 75.38 63 VAL B O 1
ATOM 1674 N N . GLY B 1 64 ? 26.766 -13.797 -6.281 1 81.81 64 GLY B N 1
ATOM 1675 C CA . GLY B 1 64 ? 25.609 -14.445 -5.672 1 81.81 64 GLY B CA 1
ATOM 1676 C C . GLY B 1 64 ? 24.922 -15.43 -6.598 1 81.81 64 GLY B C 1
ATOM 1677 O O . GLY B 1 64 ? 25.578 -16.078 -7.422 1 81.81 64 GLY B O 1
ATOM 1678 N N . TYR B 1 65 ? 23.625 -15.625 -6.434 1 86.38 65 TYR B N 1
ATOM 1679 C CA . TYR B 1 65 ? 22.781 -16.641 -7.035 1 86.38 65 TYR B CA 1
ATOM 1680 C C . TYR B 1 65 ? 22.609 -16.391 -8.531 1 86.38 65 TYR B C 1
ATOM 1682 O O . TYR B 1 65 ? 22.469 -17.344 -9.312 1 86.38 65 TYR B O 1
ATOM 1690 N N . ASP B 1 66 ? 22.766 -15.156 -8.93 1 92.62 66 ASP B N 1
ATOM 1691 C CA . ASP B 1 66 ? 22.547 -14.844 -10.336 1 92.62 66 ASP B CA 1
ATOM 1692 C C . ASP B 1 66 ? 23.828 -14.281 -10.977 1 92.62 66 ASP B C 1
ATOM 1694 O O . ASP B 1 66 ? 23.75 -13.469 -11.898 1 92.62 66 ASP B O 1
ATOM 1698 N N . ALA B 1 67 ? 24.969 -14.812 -10.445 1 90.19 67 ALA B N 1
ATOM 1699 C CA . ALA B 1 67 ? 26.25 -14.375 -11.008 1 90.19 67 ALA B CA 1
ATOM 1700 C C . ALA B 1 67 ? 26.297 -14.656 -12.508 1 90.19 67 ALA B C 1
ATOM 1702 O O . ALA B 1 67 ? 25.844 -15.711 -12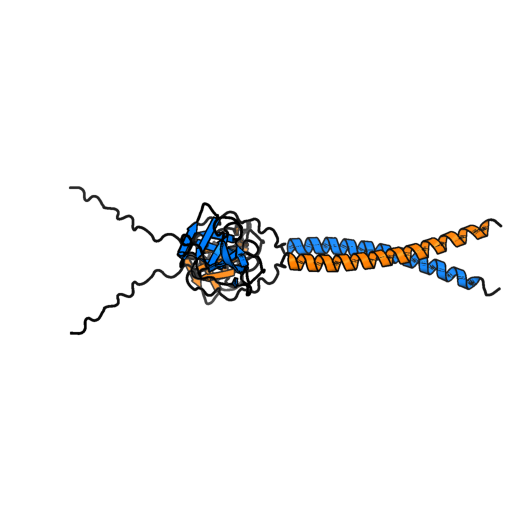.969 1 90.19 67 ALA B O 1
ATOM 1703 N N . ILE B 1 68 ? 26.828 -13.695 -13.289 1 90.19 68 ILE B N 1
ATOM 1704 C CA . ILE B 1 68 ? 27.078 -13.727 -14.727 1 90.19 68 ILE B CA 1
ATOM 1705 C C . ILE B 1 68 ? 25.781 -13.438 -15.484 1 90.19 68 ILE B C 1
ATOM 1707 O O . ILE B 1 68 ? 25.75 -13.492 -16.719 1 90.19 68 ILE B O 1
ATOM 1711 N N . SER B 1 69 ? 24.703 -13.211 -14.773 1 95.44 69 SER B N 1
ATOM 1712 C CA . SER B 1 69 ? 23.469 -12.805 -15.438 1 95.44 69 SER B CA 1
ATOM 1713 C C . SER B 1 69 ? 23.5 -11.32 -15.781 1 95.44 69 SER B C 1
ATOM 1715 O O . SER B 1 69 ? 24.219 -10.539 -15.148 1 95.44 69 SER B O 1
ATOM 1717 N N . THR B 1 70 ? 22.797 -10.977 -16.875 1 97.19 70 THR B N 1
ATOM 1718 C CA . THR B 1 70 ? 22.5 -9.586 -17.188 1 97.19 70 THR B CA 1
ATOM 1719 C C . THR B 1 70 ? 21.031 -9.273 -16.906 1 97.19 70 THR B C 1
ATOM 1721 O O . THR B 1 70 ? 20.156 -10.102 -17.188 1 97.19 70 THR B O 1
ATOM 1724 N N . TYR B 1 71 ? 20.859 -8.109 -16.312 1 97.56 71 TYR B N 1
ATOM 1725 C CA . TYR B 1 71 ? 19.484 -7.785 -15.938 1 97.56 71 TYR B CA 1
ATOM 1726 C C . TYR B 1 71 ? 19.234 -6.285 -16.016 1 97.56 71 TYR B C 1
ATOM 1728 O O . TYR B 1 71 ? 20.172 -5.5 -16.172 1 97.56 71 TYR B O 1
ATOM 1736 N N . GLN B 1 72 ? 17.969 -5.961 -16.062 1 98.19 72 GLN B N 1
ATOM 1737 C CA . GLN B 1 72 ? 17.516 -4.59 -15.875 1 98.19 72 GLN B CA 1
ATOM 1738 C C . GLN B 1 72 ? 16.875 -4.41 -14.5 1 98.19 72 GLN B C 1
ATOM 1740 O O . GLN B 1 72 ? 16.172 -5.297 -14.016 1 98.19 72 GLN B O 1
ATOM 1745 N N . VAL B 1 73 ? 17.047 -3.275 -13.922 1 97.75 73 VAL B N 1
ATOM 1746 C CA . VAL B 1 73 ? 16.5 -2.961 -12.609 1 97.75 73 VAL B CA 1
ATOM 1747 C C . VAL B 1 73 ? 14.992 -2.764 -12.711 1 97.75 73 VAL B C 1
ATOM 1749 O O . VAL B 1 73 ? 14.508 -2.135 -13.656 1 97.75 73 VAL B O 1
ATOM 1752 N N . VAL B 1 74 ? 14.344 -3.314 -11.781 1 98.06 74 VAL B N 1
ATOM 1753 C CA . VAL B 1 74 ? 12.906 -3.094 -11.664 1 98.06 74 VAL B CA 1
ATOM 1754 C C 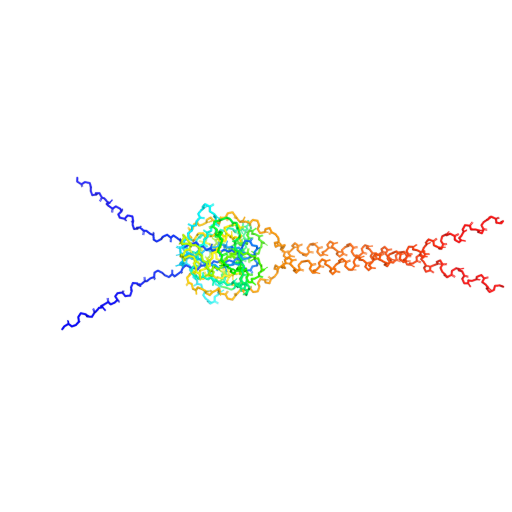. VAL B 1 74 ? 12.609 -2.24 -10.438 1 98.06 74 VAL B C 1
ATOM 1756 O O . VAL B 1 74 ? 12.93 -2.631 -9.312 1 98.06 74 VAL B O 1
ATOM 1759 N N . ALA B 1 75 ? 11.977 -1.109 -10.695 1 97 75 ALA B N 1
ATOM 1760 C CA . ALA B 1 75 ? 11.664 -0.184 -9.617 1 97 75 ALA B CA 1
ATOM 1761 C C . ALA B 1 75 ? 10.156 0.042 -9.508 1 97 75 ALA B C 1
ATOM 1763 O O . ALA B 1 75 ? 9.43 -0.102 -10.492 1 97 75 ALA B O 1
ATOM 1764 N N . CYS B 1 76 ? 9.727 0.268 -8.289 1 93.56 76 CYS B N 1
ATOM 1765 C CA . CYS B 1 76 ? 8.352 0.689 -8.062 1 93.56 76 CYS B CA 1
ATOM 1766 C C . CYS B 1 76 ? 8.062 2.016 -8.758 1 93.56 76 CYS B C 1
ATOM 1768 O O . CYS B 1 76 ? 8.805 2.984 -8.578 1 93.56 76 CYS B O 1
ATOM 1770 N N . ALA B 1 77 ? 7.023 2.08 -9.492 1 92.62 77 ALA B N 1
ATOM 1771 C CA . ALA B 1 77 ? 6.734 3.273 -10.289 1 92.62 77 ALA B CA 1
ATOM 1772 C C . ALA B 1 77 ? 6.258 4.418 -9.398 1 92.62 77 ALA B C 1
ATOM 1774 O O . ALA B 1 77 ? 6.41 5.59 -9.75 1 92.62 77 ALA B O 1
ATOM 1775 N N . ALA B 1 78 ? 5.715 4.047 -8.242 1 84.88 78 ALA B N 1
ATOM 1776 C CA . ALA B 1 78 ? 5.109 5.055 -7.371 1 84.88 78 ALA B CA 1
ATOM 1777 C C . ALA B 1 78 ? 6.168 5.777 -6.547 1 84.88 78 ALA B C 1
ATOM 1779 O O . ALA B 1 78 ? 5.992 6.941 -6.188 1 84.88 78 ALA B O 1
ATOM 1780 N N . CYS B 1 79 ? 7.262 5.043 -6.285 1 83.44 79 CYS B N 1
ATOM 1781 C CA . CYS B 1 79 ? 8.18 5.664 -5.344 1 83.44 79 CYS B CA 1
ATOM 1782 C C . CYS B 1 79 ? 9.625 5.465 -5.781 1 83.44 79 CYS B C 1
ATOM 1784 O O . CYS B 1 79 ? 10.555 5.906 -5.102 1 83.44 79 CYS B O 1
ATOM 1786 N N . ASN B 1 80 ? 9.906 4.754 -6.738 1 88.31 80 ASN B N 1
ATOM 1787 C CA . ASN B 1 80 ? 11.195 4.543 -7.391 1 88.31 80 ASN B CA 1
ATOM 1788 C C . ASN B 1 80 ? 12.078 3.588 -6.586 1 88.31 80 ASN B C 1
ATOM 1790 O O . ASN B 1 80 ? 13.258 3.402 -6.91 1 88.31 80 ASN B O 1
ATOM 1794 N N . ASN B 1 81 ? 11.477 2.979 -5.598 1 91.56 81 ASN B N 1
ATOM 1795 C CA . ASN B 1 81 ? 12.203 1.96 -4.848 1 91.56 81 ASN B CA 1
ATOM 1796 C C . ASN B 1 81 ? 12.57 0.771 -5.727 1 91.56 81 ASN B C 1
ATOM 1798 O O . ASN B 1 81 ? 11.734 0.254 -6.465 1 91.56 81 ASN B O 1
ATOM 1802 N N . VAL B 1 82 ? 13.867 0.392 -5.668 1 96.19 82 VAL B N 1
ATOM 1803 C CA . VAL B 1 82 ? 14.281 -0.788 -6.422 1 96.19 82 VAL B CA 1
ATOM 1804 C C . VAL B 1 82 ? 13.742 -2.047 -5.746 1 96.19 82 VAL B C 1
ATOM 1806 O O . VAL B 1 82 ? 14.078 -2.334 -4.594 1 96.19 82 VAL B O 1
ATOM 1809 N N . ILE B 1 83 ? 12.977 -2.836 -6.523 1 97.81 83 ILE B N 1
ATOM 1810 C CA . ILE B 1 83 ? 12.297 -3.934 -5.848 1 97.81 83 ILE B CA 1
ATOM 1811 C C . ILE B 1 83 ? 12.648 -5.258 -6.527 1 97.81 83 ILE B C 1
ATOM 1813 O O . ILE B 1 83 ? 12.312 -6.328 -6.02 1 97.81 83 ILE B O 1
ATOM 1817 N N . GLY B 1 84 ? 13.312 -5.145 -7.672 1 97.94 84 GLY B N 1
ATOM 1818 C CA . GLY B 1 84 ? 13.625 -6.41 -8.32 1 97.94 84 GLY B CA 1
ATOM 1819 C C . GLY B 1 84 ? 14.43 -6.246 -9.594 1 97.94 84 GLY B C 1
ATOM 1820 O O . GLY B 1 84 ? 15.133 -5.25 -9.766 1 97.94 84 GLY B O 1
ATOM 1821 N N . ARG B 1 85 ? 14.352 -7.438 -10.359 1 97.69 85 ARG B N 1
ATOM 1822 C CA . ARG B 1 85 ? 15.117 -7.535 -11.602 1 97.69 85 ARG B CA 1
ATOM 1823 C C . ARG B 1 85 ? 14.297 -8.195 -12.703 1 97.69 85 ARG B C 1
ATOM 1825 O O . ARG B 1 85 ? 13.438 -9.031 -12.43 1 97.69 85 ARG B O 1
ATOM 1832 N N . GLN B 1 86 ? 14.555 -7.73 -13.859 1 98.25 86 GLN B N 1
ATOM 1833 C CA . GLN B 1 86 ? 14.164 -8.477 -15.055 1 98.25 86 GLN B CA 1
ATOM 1834 C C . GLN B 1 86 ? 15.383 -8.977 -15.82 1 98.25 86 GLN B C 1
ATOM 1836 O O . GLN B 1 86 ? 16.141 -8.18 -16.391 1 98.25 86 GLN B O 1
ATOM 1841 N N . TYR B 1 87 ? 15.586 -10.242 -15.906 1 97.19 87 TYR B N 1
ATOM 1842 C CA . TYR B 1 87 ? 16.797 -10.82 -16.469 1 97.19 87 TYR B CA 1
ATOM 1843 C C . TYR B 1 87 ? 16.75 -10.836 -17.984 1 97.19 87 TYR B C 1
ATOM 1845 O O . TYR B 1 87 ? 15.695 -11.109 -18.578 1 97.19 87 TYR B O 1
ATOM 1853 N N . ILE B 1 88 ? 17.812 -10.484 -18.547 1 97.56 88 ILE B N 1
ATOM 1854 C CA . ILE B 1 88 ? 18 -10.516 -20 1 97.56 88 ILE B CA 1
ATOM 1855 C C . ILE B 1 88 ? 18.734 -11.797 -20.391 1 97.56 88 ILE B C 1
ATOM 1857 O O . ILE B 1 88 ? 18.281 -12.516 -21.297 1 97.56 88 ILE B O 1
ATOM 1861 N N . SER B 1 89 ? 19.781 -12.094 -19.719 1 96.56 89 SER B N 1
ATOM 1862 C CA . SER B 1 89 ? 20.531 -13.336 -19.891 1 96.56 89 SER B CA 1
ATOM 1863 C C . SER B 1 89 ? 20.797 -14.016 -18.562 1 96.56 89 SER B C 1
ATOM 1865 O O . SER B 1 89 ? 21.031 -13.352 -17.547 1 96.56 89 SER B O 1
ATOM 1867 N N . THR B 1 90 ? 20.703 -15.312 -18.547 1 95.75 90 THR B N 1
ATOM 1868 C CA . THR B 1 90 ? 20.781 -16.047 -17.297 1 95.75 90 THR B CA 1
ATOM 1869 C C . THR B 1 90 ? 21.578 -17.328 -17.453 1 95.75 90 THR B C 1
ATOM 1871 O O . THR B 1 90 ? 21.688 -17.875 -18.562 1 95.75 90 THR B O 1
ATOM 1874 N N . PRO B 1 91 ? 22.25 -17.797 -16.344 1 93.56 91 PRO B N 1
ATOM 1875 C CA . PRO B 1 91 ? 22.672 -19.188 -16.359 1 93.56 91 PRO B CA 1
ATOM 1876 C C . PRO B 1 91 ? 21.5 -20.172 -16.453 1 93.56 91 PRO B C 1
ATOM 1878 O O . PRO B 1 91 ? 20.344 -19.766 -16.312 1 93.56 91 PRO B O 1
ATOM 1881 N N . PRO B 1 92 ? 21.75 -21.453 -16.688 1 93.31 92 PRO B N 1
ATOM 1882 C CA . PRO B 1 92 ? 20.688 -22.422 -16.953 1 93.31 92 PRO B CA 1
ATOM 1883 C C . PRO B 1 92 ? 19.688 -22.547 -15.805 1 93.31 92 PRO B C 1
ATOM 1885 O O . PRO B 1 92 ? 18.484 -22.688 -16.031 1 93.31 92 PRO B O 1
ATOM 1888 N N . HIS B 1 93 ? 20.125 -22.469 -14.531 1 90.94 93 HIS B N 1
ATOM 1889 C CA . HIS B 1 93 ? 19.25 -22.703 -13.391 1 90.94 93 HIS B CA 1
ATOM 1890 C C . HIS B 1 93 ? 18.25 -21.547 -13.227 1 90.94 93 HIS B C 1
ATOM 1892 O O . HIS B 1 93 ? 17.281 -21.672 -12.477 1 90.94 93 HIS B O 1
ATOM 1898 N N . LEU B 1 94 ? 18.422 -20.422 -13.969 1 94.25 94 LEU B N 1
ATOM 1899 C CA . LEU B 1 94 ? 17.531 -19.25 -13.906 1 94.25 94 LEU B CA 1
ATOM 1900 C C . LEU B 1 94 ? 16.812 -19.047 -15.234 1 94.25 94 LEU B C 1
ATOM 1902 O O . LEU B 1 94 ? 16.25 -17.969 -15.484 1 94.25 94 LEU B O 1
ATOM 1906 N N . ASP B 1 95 ? 16.781 -20.031 -16.047 1 95.12 95 ASP B N 1
ATOM 1907 C CA . ASP B 1 95 ? 16.172 -19.922 -17.375 1 95.12 95 ASP B CA 1
ATOM 1908 C C . ASP B 1 95 ? 14.719 -19.469 -17.281 1 95.12 95 ASP B C 1
ATOM 1910 O O . ASP B 1 95 ? 14.266 -18.656 -18.078 1 95.12 95 ASP B O 1
ATOM 1914 N N . LEU B 1 96 ? 14.031 -20 -16.312 1 95.69 96 LEU B N 1
ATOM 1915 C CA . LEU B 1 96 ? 12.602 -19.719 -16.203 1 95.69 96 LEU B CA 1
ATOM 1916 C C . LEU B 1 96 ? 12.367 -18.266 -15.812 1 95.69 96 LEU B C 1
ATOM 1918 O O . LEU B 1 96 ? 11.289 -17.719 -16.062 1 95.69 96 LEU B O 1
ATOM 1922 N N . ALA B 1 97 ? 13.359 -17.656 -15.234 1 96.44 97 ALA B N 1
ATOM 1923 C CA . ALA B 1 97 ? 13.203 -16.281 -14.758 1 96.44 97 ALA B CA 1
ATOM 1924 C C . ALA B 1 97 ? 13.5 -15.281 -15.867 1 96.44 97 ALA B C 1
ATOM 1926 O O . ALA B 1 97 ? 13.211 -14.086 -15.727 1 96.44 97 ALA B O 1
ATOM 1927 N N . ARG B 1 98 ? 14.062 -15.75 -16.969 1 97.06 98 ARG B N 1
ATOM 1928 C CA . ARG B 1 98 ? 14.422 -14.844 -18.047 1 97.06 98 ARG B CA 1
ATOM 1929 C C . ARG B 1 98 ? 13.188 -14.156 -18.625 1 97.06 98 ARG B C 1
ATOM 1931 O O . ARG B 1 98 ? 12.195 -14.812 -18.938 1 97.06 98 ARG B O 1
ATOM 1938 N N . GLY B 1 99 ? 13.25 -12.859 -18.703 1 96.94 99 GLY B N 1
ATOM 1939 C CA . GLY B 1 99 ? 12.141 -12.102 -19.25 1 96.94 99 GLY B CA 1
ATOM 1940 C C . GLY B 1 99 ? 10.984 -11.93 -18.281 1 96.94 99 GLY B C 1
ATOM 1941 O O . GLY B 1 99 ? 9.984 -11.297 -18.609 1 96.94 99 GLY B O 1
ATOM 1942 N N . MET B 1 100 ? 11.148 -12.492 -17.094 1 97.88 100 MET B N 1
ATOM 1943 C CA . MET B 1 100 ? 10.125 -12.383 -16.047 1 97.88 100 MET B CA 1
ATOM 1944 C C . MET B 1 100 ? 10.5 -11.305 -15.031 1 97.88 100 MET B C 1
ATOM 1946 O O . MET B 1 100 ? 11.57 -10.703 -15.125 1 97.88 100 MET B O 1
ATOM 1950 N N . TYR B 1 101 ? 9.625 -11.023 -14.164 1 97.88 101 TYR B N 1
ATOM 1951 C CA . TYR B 1 101 ? 9.891 -10.109 -13.062 1 97.88 101 TYR B CA 1
ATOM 1952 C C . TYR B 1 101 ? 10.25 -10.883 -11.797 1 97.88 101 TYR B C 1
ATOM 1954 O O . TYR B 1 101 ? 9.453 -11.672 -11.289 1 97.88 101 TYR B O 1
ATOM 1962 N N . THR B 1 102 ? 11.438 -10.633 -11.352 1 97.81 102 THR B N 1
ATOM 1963 C CA . THR B 1 102 ? 11.906 -11.273 -10.125 1 97.81 102 THR B CA 1
ATOM 1964 C C . THR B 1 102 ? 12.047 -10.25 -9.008 1 97.81 102 THR B C 1
ATOM 1966 O O . THR B 1 102 ? 12.891 -9.352 -9.086 1 97.81 102 THR B O 1
ATOM 1969 N N . PHE B 1 103 ? 11.266 -10.438 -7.922 1 98.12 103 PHE B N 1
ATOM 1970 C CA . PHE B 1 103 ? 11.25 -9.508 -6.805 1 98.12 103 PHE B CA 1
ATOM 1971 C C . PHE B 1 103 ? 12.023 -10.062 -5.617 1 98.12 103 PHE B C 1
ATOM 1973 O O . PHE B 1 103 ? 12.016 -11.273 -5.379 1 98.12 103 PHE B O 1
ATOM 1980 N N . SER B 1 104 ? 12.656 -9.164 -4.938 1 96.56 104 SER B N 1
ATOM 1981 C CA . SER B 1 104 ? 13.305 -9.516 -3.676 1 96.56 104 SER B CA 1
ATOM 1982 C C . SER B 1 104 ? 12.32 -9.43 -2.514 1 96.56 104 SER B C 1
ATOM 1984 O O . SER B 1 104 ? 11.68 -8.398 -2.309 1 96.56 104 SER B O 1
ATOM 1986 N N . THR B 1 105 ? 12.289 -10.414 -1.7 1 95.94 105 THR B N 1
ATOM 1987 C CA . THR B 1 105 ? 11.367 -10.43 -0.567 1 95.94 105 THR B CA 1
ATOM 1988 C C . THR B 1 105 ? 11.773 -9.398 0.478 1 95.94 105 THR B C 1
ATOM 1990 O O . THR B 1 105 ? 10.977 -9.031 1.344 1 95.94 105 THR B O 1
ATOM 1993 N N . LYS B 1 106 ? 12.992 -8.922 0.386 1 93.88 106 LYS B N 1
ATOM 1994 C CA . LYS B 1 106 ? 13.461 -7.895 1.307 1 93.88 106 LYS B CA 1
ATOM 1995 C C . LYS B 1 106 ? 12.93 -6.52 0.91 1 93.88 106 LYS B C 1
ATOM 1997 O O . LYS B 1 106 ? 12.906 -5.598 1.728 1 93.88 106 LYS B O 1
ATOM 2002 N N . ALA B 1 107 ? 12.531 -6.41 -0.358 1 95.19 107 ALA B N 1
ATOM 2003 C CA . ALA B 1 107 ? 12.141 -5.102 -0.867 1 95.19 107 ALA B CA 1
ATOM 2004 C C . ALA B 1 107 ? 10.625 -5.016 -1.044 1 95.19 107 ALA B C 1
ATOM 2006 O O . ALA B 1 107 ? 10.102 -3.979 -1.459 1 95.19 107 ALA B O 1
ATOM 2007 N N . ILE B 1 108 ? 9.875 -6.156 -0.808 1 96.31 108 ILE B N 1
ATOM 2008 C CA . ILE B 1 108 ? 8.43 -6.152 -0.979 1 96.31 108 ILE B CA 1
ATOM 2009 C C . ILE B 1 108 ? 7.758 -6.699 0.28 1 96.31 108 ILE B C 1
ATOM 2011 O O . ILE B 1 108 ? 8.422 -7.297 1.133 1 96.31 108 ILE B O 1
ATOM 2015 N N . GLN B 1 109 ? 6.477 -6.465 0.366 1 93.88 109 GLN B N 1
ATOM 2016 C CA . GLN B 1 109 ? 5.594 -7.094 1.343 1 93.88 109 GLN B CA 1
ATOM 2017 C C . GLN B 1 109 ? 4.613 -8.047 0.665 1 93.88 109 GLN B C 1
ATOM 2019 O O . GLN B 1 109 ? 4.262 -7.859 -0.5 1 93.88 109 GLN B O 1
ATOM 2024 N N . THR B 1 110 ? 4.238 -9.055 1.416 1 94.69 110 THR B N 1
ATOM 2025 C CA . THR B 1 110 ? 3.297 -10.016 0.858 1 94.69 110 THR B CA 1
ATOM 2026 C C . THR B 1 110 ? 2.004 -10.039 1.666 1 94.69 110 THR B C 1
ATOM 2028 O O . THR B 1 110 ? 2.006 -9.734 2.861 1 94.69 110 THR B O 1
ATOM 2031 N N . TYR B 1 111 ? 0.912 -10.289 1.004 1 94.44 111 TYR B N 1
ATOM 2032 C CA . TYR B 1 111 ? -0.416 -10.508 1.566 1 94.44 111 TYR B CA 1
ATOM 2033 C C . TYR B 1 111 ? -1.073 -11.734 0.952 1 94.44 111 TYR B C 1
ATOM 2035 O O . TYR B 1 111 ? -1.202 -11.836 -0.271 1 94.44 111 TYR B O 1
ATOM 2043 N N . THR B 1 112 ? -1.421 -12.672 1.827 1 94.88 112 THR B N 1
ATOM 2044 C CA . THR B 1 112 ? -2.109 -13.867 1.361 1 94.88 112 THR B CA 1
ATOM 2045 C C . THR B 1 112 ? -3.621 -13.695 1.453 1 94.88 112 THR B C 1
ATOM 2047 O O . THR B 1 112 ? -4.164 -13.484 2.541 1 94.88 112 THR B O 1
ATOM 2050 N N . THR B 1 113 ? -4.277 -13.828 0.332 1 94.38 113 THR B N 1
ATOM 2051 C CA . THR B 1 113 ? -5.727 -13.641 0.309 1 94.38 113 THR B CA 1
ATOM 2052 C C . THR B 1 113 ? -6.418 -14.688 1.181 1 94.38 113 THR B C 1
ATOM 2054 O O . THR B 1 113 ? -6.004 -15.852 1.211 1 94.38 113 THR B O 1
ATOM 2057 N N . GLY B 1 114 ? -7.41 -14.195 1.933 1 92.81 114 GLY B N 1
ATOM 2058 C CA . GLY B 1 114 ? -8.195 -15.102 2.762 1 92.81 114 GLY B CA 1
ATOM 2059 C C . GLY B 1 114 ? -7.555 -15.383 4.105 1 92.81 114 GLY B C 1
ATOM 2060 O O . GLY B 1 114 ? -8.133 -16.078 4.941 1 92.81 114 GLY B O 1
ATOM 2061 N N . SER B 1 115 ? -6.344 -14.992 4.316 1 84.75 115 SER B N 1
ATOM 2062 C CA . SER B 1 115 ? -5.633 -15.336 5.543 1 84.75 115 SER B CA 1
ATOM 2063 C C . SER B 1 115 ? -6.059 -14.445 6.703 1 84.75 115 SER B C 1
ATOM 2065 O O . SER B 1 115 ? -5.871 -14.797 7.867 1 84.75 115 SER B O 1
ATOM 2067 N N . GLY B 1 116 ? -6.875 -13.414 6.605 1 73.38 116 GLY B N 1
ATOM 2068 C CA . GLY B 1 116 ? -7.266 -12.492 7.66 1 73.38 116 GLY B CA 1
ATOM 2069 C C . GLY B 1 116 ? -6.086 -11.812 8.32 1 73.38 116 GLY B C 1
ATOM 2070 O O . GLY B 1 116 ? -6.258 -10.867 9.102 1 73.38 116 GLY B O 1
ATOM 2071 N N . THR B 1 117 ? -4.875 -12.359 8.422 1 62.19 117 THR B N 1
ATOM 2072 C CA . THR B 1 117 ? -3.738 -11.773 9.125 1 62.19 117 THR B CA 1
ATOM 2073 C C . THR B 1 117 ? -2.803 -11.07 8.141 1 62.19 117 THR B C 1
ATOM 2075 O O . THR B 1 117 ? -2.439 -11.641 7.105 1 62.19 117 THR B O 1
ATOM 2078 N N . PRO B 1 118 ? -2.869 -9.672 8.203 1 55.22 118 PRO B N 1
ATOM 2079 C CA . PRO B 1 118 ? -1.824 -9.094 7.359 1 55.22 118 PRO B CA 1
ATOM 2080 C C . PRO B 1 118 ? -0.42 -9.531 7.77 1 55.22 118 PRO B C 1
ATOM 2082 O O . PRO B 1 118 ? -0.19 -9.859 8.938 1 55.22 118 PRO B O 1
ATOM 2085 N N . SER B 1 119 ? 0.32 -10.109 6.973 1 51.34 119 SER B N 1
ATOM 2086 C CA . SER B 1 119 ? 1.717 -10.25 7.371 1 51.34 119 SER B CA 1
ATOM 2087 C C . SER B 1 119 ? 2.244 -8.969 8.008 1 51.34 119 SER B C 1
ATOM 2089 O O . SER B 1 119 ? 1.705 -7.883 7.777 1 51.34 119 SER B O 1
ATOM 2091 N N . ALA B 1 120 ? 3.102 -9.023 9.148 1 47.62 120 ALA B N 1
ATOM 2092 C CA . ALA B 1 120 ? 3.641 -7.887 9.898 1 47.62 120 ALA B CA 1
ATOM 2093 C C . ALA B 1 120 ? 3.912 -6.703 8.984 1 47.62 120 ALA B C 1
ATOM 2095 O O . ALA B 1 120 ? 4.473 -6.867 7.895 1 47.62 120 ALA B O 1
ATOM 2096 N N . PRO B 1 121 ? 2.988 -5.801 9.156 1 43.59 121 PRO B N 1
ATOM 2097 C CA . PRO B 1 121 ? 3.277 -4.605 8.359 1 43.59 121 PRO B CA 1
ATOM 2098 C C . PRO B 1 121 ? 4.77 -4.281 8.305 1 43.59 121 PRO B C 1
ATOM 2100 O O . PRO B 1 121 ? 5.453 -4.332 9.328 1 43.59 121 PRO B O 1
ATOM 2103 N N . ALA B 1 122 ? 5.441 -4.652 7.387 1 41.84 122 ALA B N 1
ATOM 2104 C CA . ALA B 1 122 ? 6.738 -3.99 7.34 1 41.84 122 ALA B CA 1
ATOM 2105 C C . ALA B 1 122 ? 6.617 -2.516 7.719 1 41.84 122 ALA B C 1
ATOM 2107 O O . ALA B 1 122 ? 5.59 -1.886 7.465 1 41.84 122 ALA B O 1
ATOM 2108 N N . SER B 1 123 ? 7.043 -2.117 8.852 1 41.72 123 SER B N 1
ATOM 2109 C CA . SER B 1 123 ? 7.062 -0.734 9.312 1 41.72 123 SER B CA 1
ATOM 2110 C C . SER B 1 123 ? 7.113 0.24 8.141 1 41.72 123 SER B C 1
ATOM 2112 O O . SER B 1 123 ? 7.945 0.096 7.246 1 41.72 123 SER B O 1
ATOM 2114 N N . CYS B 1 124 ? 5.984 0.462 7.492 1 43.03 124 CYS B N 1
ATOM 2115 C CA . CYS B 1 124 ? 6.078 1.599 6.582 1 43.03 124 CYS B CA 1
ATOM 2116 C C . CYS B 1 124 ? 7.133 2.592 7.059 1 43.03 124 CYS B C 1
ATOM 2118 O O . CYS B 1 124 ? 6.801 3.604 7.68 1 43.03 124 CYS B O 1
ATOM 2120 N N . ARG B 1 125 ? 8.141 2.148 7.43 1 36.28 125 ARG B N 1
ATOM 2121 C CA . ARG B 1 125 ? 9.352 2.904 7.707 1 36.28 125 ARG B CA 1
ATOM 2122 C C . ARG B 1 125 ? 9.758 3.754 6.508 1 36.28 125 ARG B C 1
ATOM 2124 O O . ARG B 1 125 ? 9.922 3.238 5.402 1 36.28 125 ARG B O 1
ATOM 2131 N N . GLY B 1 126 ? 9.375 5.23 6.723 1 41.97 126 GLY B N 1
ATOM 2132 C CA . GLY B 1 126 ? 9.82 6.281 5.824 1 41.97 126 GLY B CA 1
ATOM 2133 C C . GLY B 1 126 ? 8.68 7.145 5.312 1 41.97 126 GLY B C 1
ATOM 2134 O O . GLY B 1 126 ? 8.914 8.18 4.688 1 41.97 126 GLY B O 1
ATOM 2135 N N . LEU B 1 127 ? 7.418 6.48 5.188 1 46.5 127 LEU B N 1
ATOM 2136 C CA . LEU B 1 127 ? 6.41 7.434 4.738 1 46.5 127 LEU B CA 1
ATOM 2137 C C . LEU B 1 127 ? 5.84 8.219 5.914 1 46.5 127 LEU B C 1
ATOM 2139 O O . LEU B 1 127 ? 5.41 7.629 6.91 1 46.5 127 LEU B O 1
ATOM 2143 N N . LEU B 1 128 ? 6.27 9.258 6.172 1 46.66 128 LEU B N 1
ATOM 2144 C CA . LEU B 1 128 ? 5.652 10.133 7.168 1 46.66 128 LEU B CA 1
ATOM 2145 C C . LEU B 1 128 ? 4.199 10.414 6.812 1 46.66 128 LEU B C 1
ATOM 2147 O O . LEU B 1 128 ? 3.875 10.656 5.648 1 46.66 128 LEU B O 1
ATOM 2151 N N . SER B 1 129 ? 3.283 10.156 7.629 1 49.03 129 SER B N 1
ATOM 2152 C CA . SER B 1 129 ? 1.895 10.57 7.453 1 49.03 129 SER B CA 1
ATOM 2153 C C . SER B 1 129 ? 1.791 12.078 7.27 1 49.03 129 SER B C 1
ATOM 2155 O O . SER B 1 129 ? 2.697 12.82 7.652 1 49.03 129 SER B O 1
ATOM 2157 N N . LEU B 1 130 ? 0.712 12.5 6.574 1 48.84 130 LEU B N 1
ATOM 2158 C CA . LEU B 1 130 ? 0.443 13.93 6.465 1 48.84 130 LEU B CA 1
ATOM 2159 C C . LEU B 1 130 ? 0.409 14.586 7.84 1 48.84 130 LEU B C 1
ATOM 2161 O O . LEU B 1 130 ? 0.897 15.711 8.016 1 48.84 130 LEU B O 1
ATOM 2165 N N . GLY B 1 131 ? -0.131 13.852 8.719 1 50.34 131 GLY B N 1
ATOM 2166 C CA . GLY B 1 131 ? -0.119 14.367 10.078 1 50.34 131 GLY B CA 1
ATOM 2167 C C . GLY B 1 131 ? 1.279 14.539 10.641 1 50.34 131 GLY B C 1
ATOM 2168 O O . GLY B 1 131 ? 1.597 15.578 11.219 1 50.34 131 GLY B O 1
ATOM 2169 N N . GLU B 1 132 ? 2.014 13.547 10.289 1 55.44 132 GLU B N 1
ATOM 2170 C CA . GLU B 1 132 ? 3.391 13.641 10.773 1 55.44 132 GLU B CA 1
ATOM 2171 C C . GLU B 1 132 ? 4.16 14.734 10.039 1 55.44 132 GLU B C 1
ATOM 2173 O O . GLU B 1 132 ? 4.938 15.469 10.656 1 55.44 132 GLU B O 1
ATOM 2178 N N . ILE B 1 133 ? 3.934 14.891 8.867 1 53.69 133 ILE B N 1
ATOM 2179 C CA . ILE B 1 133 ? 4.547 15.938 8.062 1 53.69 133 ILE B CA 1
ATOM 2180 C C . ILE B 1 133 ? 4.082 17.312 8.555 1 53.69 133 ILE B C 1
ATOM 2182 O O . ILE B 1 133 ? 4.891 18.219 8.719 1 53.69 133 ILE B O 1
ATOM 2186 N N . ARG B 1 134 ? 2.848 17.406 8.859 1 53.84 134 ARG B N 1
ATOM 2187 C CA . ARG B 1 134 ? 2.297 18.656 9.391 1 53.84 134 ARG B CA 1
ATOM 2188 C C . ARG B 1 134 ? 2.93 19 10.734 1 53.84 134 ARG B C 1
ATOM 2190 O O . ARG B 1 134 ? 3.283 20.156 10.984 1 53.84 134 ARG B O 1
ATOM 2197 N N . GLU B 1 135 ? 3 18.031 11.539 1 57.56 135 GLU B N 1
ATOM 2198 C CA . GLU B 1 135 ? 3.625 18.25 12.836 1 57.56 135 GLU B CA 1
ATOM 2199 C C . GLU B 1 135 ? 5.066 18.734 12.688 1 57.56 135 GLU B C 1
ATOM 2201 O O . GLU B 1 135 ? 5.5 19.656 13.383 1 57.56 135 GLU B O 1
ATOM 2206 N N . GLN B 1 136 ? 5.707 18.125 11.703 1 57.94 136 GLN B N 1
ATOM 2207 C CA . GLN B 1 136 ? 7.078 18.547 11.445 1 57.94 136 GLN B CA 1
ATOM 2208 C C . GLN B 1 136 ? 7.117 19.969 10.891 1 57.94 136 GLN B C 1
ATOM 2210 O O . GLN B 1 136 ? 7.949 20.781 11.312 1 57.94 136 GLN B O 1
ATOM 2215 N N . TYR B 1 137 ? 6.156 20.297 10.102 1 54.03 137 TYR B N 1
ATOM 2216 C CA . TYR B 1 137 ? 6.055 21.641 9.547 1 54.03 137 TYR B CA 1
ATOM 2217 C C . TYR B 1 137 ? 5.758 22.656 10.633 1 54.03 137 TYR B C 1
ATOM 2219 O O . TYR B 1 137 ? 6.324 23.75 10.641 1 54.03 137 TYR B O 1
ATOM 2227 N N . GLU B 1 138 ? 4.934 22.297 11.523 1 59.84 138 GLU B N 1
ATOM 2228 C CA . GLU B 1 138 ? 4.609 23.188 12.641 1 59.84 138 GLU B CA 1
ATOM 2229 C C . GLU B 1 138 ? 5.836 23.453 13.516 1 59.84 138 GLU B C 1
ATOM 2231 O O . GLU B 1 138 ? 6.078 24.594 13.93 1 59.84 138 GLU B O 1
ATOM 2236 N N . ARG B 1 139 ? 6.535 22.453 13.711 1 60.06 139 ARG B N 1
ATOM 2237 C CA . ARG B 1 139 ? 7.754 22.609 14.5 1 60.06 139 ARG B CA 1
ATOM 2238 C C . ARG B 1 139 ? 8.758 23.516 13.781 1 60.06 139 ARG B C 1
ATOM 2240 O O . ARG B 1 139 ? 9.336 24.406 14.398 1 60.06 139 ARG B O 1
ATOM 2247 N N . ILE B 1 140 ? 8.828 23.219 12.5 1 56.75 140 ILE B N 1
ATOM 2248 C CA . ILE B 1 140 ? 9.742 24.016 11.688 1 56.75 140 ILE B CA 1
ATOM 2249 C C . ILE B 1 140 ? 9.266 25.469 11.648 1 56.75 140 ILE B C 1
ATOM 2251 O O . ILE B 1 140 ? 10.062 26.391 11.797 1 56.75 140 ILE B O 1
ATOM 2255 N N . SER B 1 141 ? 8.078 25.672 11.516 1 57.84 141 SER B N 1
ATOM 2256 C CA . SER B 1 141 ? 7.484 27.016 11.5 1 57.84 141 SER B CA 1
ATOM 2257 C C . SER B 1 141 ? 7.75 27.75 12.805 1 57.84 141 SER B C 1
ATOM 2259 O O . SER B 1 141 ? 8.055 28.938 12.797 1 57.84 141 SER B O 1
ATOM 2261 N N . GLU B 1 142 ? 7.605 27.031 13.844 1 62.94 142 GLU B N 1
ATOM 2262 C CA . GLU B 1 142 ? 7.926 27.594 15.148 1 62.94 142 GLU B CA 1
ATOM 2263 C C . GLU B 1 142 ? 9.383 28.047 15.219 1 62.94 142 GLU B C 1
ATOM 2265 O O . GLU B 1 142 ? 9.688 29.141 15.695 1 62.94 142 GLU B O 1
ATOM 2270 N N . ILE B 1 143 ? 10.18 27.188 14.68 1 59.16 143 ILE B N 1
ATOM 2271 C CA . ILE B 1 143 ? 11.609 27.484 14.695 1 59.16 143 ILE B CA 1
ATOM 2272 C C . ILE B 1 143 ? 11.891 28.719 13.828 1 59.16 143 ILE B C 1
ATOM 2274 O O . ILE B 1 143 ? 12.609 29.625 14.242 1 59.16 143 ILE B O 1
ATOM 2278 N N . VAL B 1 144 ? 11.242 28.812 12.758 1 61.44 144 VAL B N 1
ATOM 2279 C CA . VAL B 1 144 ? 11.398 29.938 11.836 1 61.44 144 VAL B CA 1
ATOM 2280 C C . VAL B 1 144 ? 10.898 31.219 12.484 1 61.44 144 VAL B C 1
ATOM 2282 O O . VAL B 1 144 ? 11.539 32.25 12.383 1 61.44 144 VAL B O 1
ATOM 2285 N N . MET B 1 145 ? 9.852 31.094 13.188 1 67.25 145 MET B N 1
ATOM 2286 C CA . MET B 1 145 ? 9.281 32.25 13.859 1 67.25 145 MET B CA 1
ATOM 2287 C C . MET B 1 145 ? 10.195 32.75 14.984 1 67.25 145 MET B C 1
ATOM 2289 O O . MET B 1 145 ? 10.406 33.938 15.141 1 67.25 145 MET B O 1
ATOM 2293 N N . ILE B 1 146 ? 10.695 31.797 15.688 1 65.69 146 ILE B N 1
ATOM 2294 C CA . ILE B 1 146 ? 11.617 32.156 16.766 1 65.69 146 ILE B CA 1
ATOM 2295 C C . ILE B 1 146 ? 12.867 32.812 16.172 1 65.69 146 ILE B C 1
ATOM 2297 O O . ILE B 1 146 ? 13.328 33.844 16.688 1 65.69 146 ILE B O 1
ATOM 2301 N N . LEU B 1 147 ? 13.297 32.25 15.109 1 60.06 147 LEU B N 1
ATOM 2302 C CA . LEU B 1 147 ? 14.484 32.812 14.461 1 60.06 147 LEU B CA 1
ATOM 2303 C C . LEU B 1 147 ? 14.203 34.188 13.891 1 60.06 147 LEU B C 1
ATOM 2305 O O . LEU B 1 147 ? 15.039 35.094 14 1 60.06 147 LEU B O 1
ATOM 2309 N N . ALA B 1 148 ? 13.031 34.375 13.359 1 62.28 148 ALA B N 1
ATOM 2310 C CA . ALA B 1 148 ? 12.609 35.656 12.836 1 62.28 148 ALA B CA 1
ATOM 2311 C C . ALA B 1 148 ? 12.555 36.719 13.938 1 62.28 148 ALA B C 1
ATOM 2313 O O . ALA B 1 148 ? 13.008 37.844 13.75 1 62.28 148 ALA B O 1
ATOM 2314 N N . GLU B 1 149 ? 11.938 36.281 14.992 1 64.06 149 GLU B N 1
ATOM 2315 C CA . GLU B 1 149 ? 11.859 37.188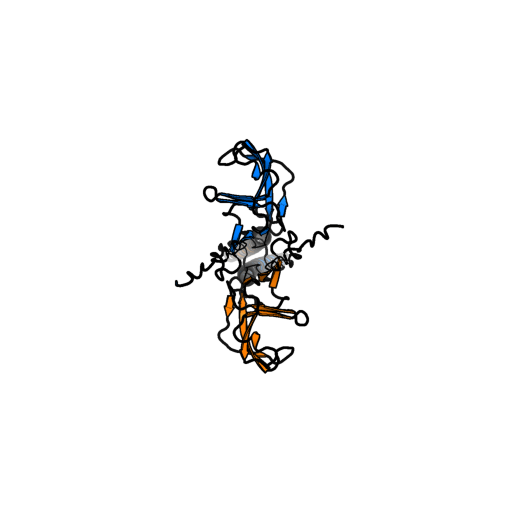 16.125 1 64.06 149 GLU B CA 1
ATOM 2316 C C . GLU B 1 149 ? 13.25 37.562 16.625 1 64.06 149 GLU B C 1
ATOM 2318 O O . GLU B 1 149 ? 13.508 38.75 16.953 1 64.06 149 GLU B O 1
ATOM 2323 N N . ARG B 1 150 ? 14.133 36.562 16.656 1 59.06 150 ARG B N 1
ATOM 2324 C CA . ARG B 1 150 ? 15.5 36.812 17.094 1 59.06 150 ARG B CA 1
ATOM 2325 C C . ARG B 1 150 ? 16.234 37.75 16.141 1 59.06 150 ARG B C 1
ATOM 2327 O O . ARG B 1 150 ? 16.953 38.625 16.578 1 59.06 150 ARG B O 1
ATOM 2334 N N . ILE B 1 151 ? 15.898 37.562 14.898 1 59.06 151 ILE B N 1
ATOM 2335 C CA . ILE B 1 151 ? 16.5 38.406 13.867 1 59.06 151 ILE B CA 1
ATOM 2336 C C . ILE B 1 151 ? 15.984 39.844 14.008 1 59.06 151 ILE B C 1
ATOM 2338 O O . ILE B 1 151 ? 16.766 40.781 13.93 1 59.06 151 ILE B O 1
ATOM 2342 N N . ASP B 1 152 ? 14.734 40 14.188 1 62 152 ASP B N 1
ATOM 2343 C CA . ASP B 1 152 ? 14.125 41.312 14.383 1 62 152 ASP B CA 1
ATOM 2344 C C . ASP B 1 152 ? 14.719 42 15.594 1 62 152 ASP B C 1
ATOM 2346 O O . ASP B 1 152 ? 14.984 43.219 15.547 1 62 152 ASP B O 1
ATOM 2350 N N . ALA B 1 153 ? 14.883 41.25 16.641 1 61.69 153 ALA B N 1
ATOM 2351 C CA . ALA B 1 153 ? 15.453 41.781 17.859 1 61.69 153 ALA B CA 1
ATOM 2352 C C . ALA B 1 153 ? 16.875 42.312 17.609 1 61.69 153 ALA B C 1
ATOM 2354 O O . ALA B 1 153 ? 17.219 43.406 18.047 1 61.69 153 ALA B O 1
ATOM 2355 N N . VAL B 1 154 ? 17.609 41.5 16.875 1 55.41 154 VAL B N 1
ATOM 2356 C CA . VAL B 1 154 ? 19 41.875 16.594 1 55.41 154 VAL B CA 1
ATOM 2357 C C . VAL B 1 154 ? 19.031 43.094 15.656 1 55.41 154 VAL B C 1
ATOM 2359 O O . VAL B 1 154 ? 19.812 44 15.852 1 55.41 154 VAL B O 1
ATOM 2362 N N . GLU B 1 155 ? 18.125 43.156 14.711 1 57.94 155 GLU B N 1
ATOM 2363 C CA . GLU B 1 155 ? 18.031 44.281 13.766 1 57.94 155 GLU B CA 1
ATOM 2364 C C . GLU B 1 155 ? 17.641 45.562 14.484 1 57.94 155 GLU B C 1
ATOM 2366 O O . GLU B 1 155 ? 18.156 46.656 14.156 1 57.94 155 GLU B O 1
ATOM 2371 N N . SER B 1 156 ? 16.75 45.5 15.344 1 60.69 156 SER B N 1
ATOM 2372 C CA . SER B 1 156 ? 16.312 46.656 16.094 1 60.69 156 SER B CA 1
ATOM 2373 C C . SER B 1 156 ? 17.469 47.25 16.906 1 60.69 156 SER B C 1
ATOM 2375 O O . SER B 1 156 ? 17.594 48.469 17 1 60.69 156 SER B O 1
ATOM 2377 N N . VAL B 1 157 ? 18.312 46.406 17.453 1 55.66 157 VAL B N 1
ATOM 2378 C CA . VAL B 1 157 ? 19.453 46.844 18.25 1 55.66 157 VAL B CA 1
ATOM 2379 C C . VAL B 1 157 ? 20.469 47.531 17.344 1 55.66 157 VAL B C 1
ATOM 2381 O O . VAL B 1 157 ? 21.016 48.562 17.688 1 55.66 157 VAL B O 1
ATOM 2384 N N . VAL B 1 158 ? 20.625 47.031 16.141 1 53.09 158 VAL B N 1
ATOM 2385 C CA . VAL B 1 158 ? 21.562 47.594 15.172 1 53.09 158 VAL B CA 1
ATOM 2386 C C . VAL B 1 158 ? 21.031 48.938 14.672 1 53.09 158 VAL B C 1
ATOM 2388 O O . VAL B 1 158 ? 21.797 49.875 14.531 1 53.09 158 VAL B O 1
ATOM 2391 N N . ALA B 1 159 ? 19.781 49.094 14.43 1 57.84 159 ALA B N 1
ATOM 2392 C CA . ALA B 1 159 ? 19.172 50.312 13.969 1 57.84 159 ALA B CA 1
ATOM 2393 C C . ALA B 1 159 ? 19.312 51.438 15.016 1 57.84 159 ALA B C 1
ATOM 2395 O O . ALA B 1 159 ? 19.641 52.562 14.68 1 57.84 159 ALA B O 1
ATOM 2396 N N . ARG B 1 160 ? 19.156 51.188 16.234 1 55.16 160 ARG B N 1
ATOM 2397 C CA . ARG B 1 160 ? 19.297 52.188 17.312 1 55.16 160 ARG B CA 1
ATOM 2398 C C . ARG B 1 160 ? 20.75 52.625 17.469 1 55.16 160 ARG B C 1
ATOM 2400 O O . ARG B 1 160 ? 21.016 53.781 17.766 1 55.16 160 ARG B O 1
ATOM 2407 N N . ALA B 1 161 ? 21.672 51.688 17.234 1 53.34 161 ALA B N 1
ATOM 2408 C CA . ALA B 1 161 ? 23.094 52 17.359 1 53.34 161 ALA B CA 1
ATOM 2409 C C . ALA B 1 161 ? 23.562 52.875 16.203 1 53.34 161 ALA B C 1
ATOM 2411 O O . ALA B 1 161 ? 24.438 53.719 16.375 1 53.34 161 ALA B O 1
ATOM 2412 N N . SER B 1 162 ? 23 52.781 15.133 1 53.47 162 SER B N 1
ATOM 2413 C CA . SER B 1 162 ? 23.359 53.562 13.953 1 53.47 162 SER B CA 1
ATOM 2414 C C . SER B 1 162 ? 22.766 54.938 14.008 1 53.47 162 SER B C 1
ATOM 2416 O O . SER B 1 162 ? 23.344 55.906 13.469 1 53.47 162 SER B O 1
ATOM 2418 N N . ASP B 1 163 ? 21.625 55.25 14.469 1 56.78 163 ASP B N 1
ATOM 2419 C CA . ASP B 1 163 ? 21.016 56.562 14.617 1 56.78 163 ASP B CA 1
ATOM 2420 C C . ASP B 1 163 ? 21.734 57.406 15.672 1 56.78 163 ASP B C 1
ATOM 2422 O O . ASP B 1 163 ? 21.781 58.625 15.578 1 56.78 163 ASP B O 1
ATOM 2426 N N . GLY B 1 164 ? 22.312 56.938 16.625 1 52.19 164 GLY B N 1
ATOM 2427 C CA . GLY B 1 164 ? 23.047 57.688 17.641 1 52.19 164 GLY B CA 1
ATOM 2428 C C . GLY B 1 164 ? 24.344 58.25 17.109 1 52.19 164 GLY B C 1
ATOM 2429 O O . GLY B 1 164 ? 24.891 59.188 17.688 1 52.19 164 GLY B O 1
ATOM 2430 N N . ARG B 1 165 ? 24.984 57.781 16.156 1 50.56 165 ARG B N 1
ATOM 2431 C CA . ARG B 1 165 ? 26.234 58.312 15.641 1 50.56 165 ARG B CA 1
ATOM 2432 C C . ARG B 1 165 ? 25.984 59.531 14.766 1 50.56 165 ARG B C 1
ATOM 2434 O O . ARG B 1 165 ? 26.875 60.344 14.539 1 50.56 165 ARG B O 1
ATOM 2441 N N . GLY B 1 166 ? 24.812 59.688 14.227 1 49.28 166 GLY B N 1
ATOM 2442 C CA . GLY B 1 166 ? 24.594 60.812 13.344 1 49.28 166 GLY B CA 1
ATOM 2443 C C . GLY B 1 166 ? 24.406 62.125 14.086 1 49.28 166 GLY B C 1
ATOM 2444 O O . GLY B 1 166 ? 24.344 63.188 13.469 1 49.28 166 GLY B O 1
ATOM 2445 N N . SER B 1 167 ? 23.984 62.125 15.32 1 49.06 167 SER B N 1
ATOM 2446 C CA . SER B 1 167 ? 23.703 63.406 15.922 1 49.06 167 SER B CA 1
ATOM 2447 C C . SER B 1 167 ? 24.984 64.125 16.391 1 49.06 167 SER B C 1
ATOM 2449 O O . SER B 1 167 ? 24.953 65.25 16.797 1 49.06 167 SER B O 1
ATOM 2451 N N . LYS B 1 168 ? 26.109 63.469 16.453 1 51.91 168 LYS B N 1
ATOM 2452 C CA . LYS B 1 168 ? 27.219 64.188 17.062 1 51.91 168 LYS B CA 1
ATOM 245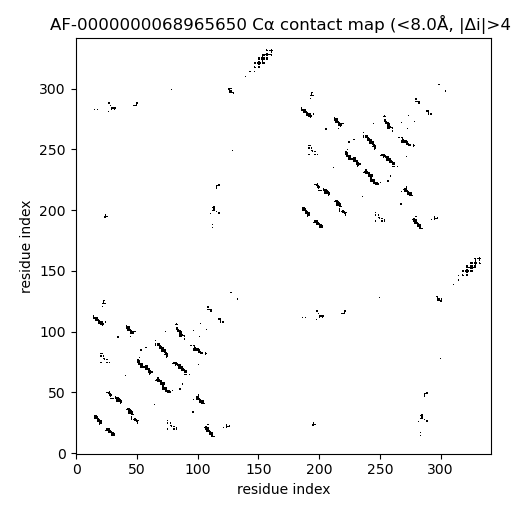3 C C . LYS B 1 168 ? 27.984 65 16.016 1 51.91 168 LYS B C 1
ATOM 2455 O O . LYS B 1 168 ? 28.969 65.688 16.328 1 51.91 168 LYS B O 1
ATOM 2460 N N . THR B 1 169 ? 27.688 64.875 14.719 1 47.72 169 THR B N 1
ATOM 2461 C CA . THR B 1 169 ? 28.625 65.688 13.914 1 47.72 169 THR B CA 1
ATOM 2462 C C . THR B 1 169 ? 28.094 67.062 13.688 1 47.72 169 THR B C 1
ATOM 2464 O O . THR B 1 169 ? 28.75 67.875 13.031 1 47.72 169 THR B O 1
ATOM 2467 N N . ARG B 1 170 ? 26.797 67.25 14.07 1 45.84 170 ARG B N 1
ATOM 2468 C CA . ARG B 1 170 ? 26.438 68.625 13.688 1 45.84 170 ARG B CA 1
ATOM 2469 C C . ARG B 1 170 ? 26.797 69.625 14.789 1 45.84 170 ARG B C 1
ATOM 2471 O O . ARG B 1 170 ? 25.906 70.25 15.398 1 45.84 170 ARG B O 1
ATOM 2478 N N . ARG B 1 171 ? 27.641 69.25 15.773 1 37.06 171 ARG B N 1
ATOM 2479 C CA . ARG B 1 171 ? 28.062 70.5 16.422 1 37.06 171 ARG B CA 1
ATOM 2480 C C . ARG B 1 171 ? 29.297 71.062 15.766 1 37.06 171 ARG B C 1
ATOM 2482 O O . ARG B 1 171 ? 30.219 70.312 15.383 1 37.06 171 ARG B O 1
#